Protein AF-A0A2V5VG61-F1 (afdb_monomer_lite)

pLDDT: mean 91.91, std 9.23, range [50.75, 98.94]

Radius of gyration: 25.82 Å; chains: 1; bounding box: 52×71×79 Å

Structure (mmCIF, N/CA/C/O backbone):
data_AF-A0A2V5VG61-F1
#
_entry.id   AF-A0A2V5VG61-F1
#
loop_
_atom_site.group_PDB
_atom_site.id
_atom_site.type_symbol
_atom_site.label_atom_id
_atom_site.label_alt_id
_atom_site.label_comp_id
_atom_site.label_asym_id
_atom_site.label_entity_id
_atom_site.label_seq_id
_atom_site.pdbx_PDB_ins_code
_atom_site.Cartn_x
_atom_site.Cartn_y
_atom_site.Cartn_z
_atom_site.occupancy
_atom_site.B_iso_or_equiv
_atom_site.auth_seq_id
_atom_site.auth_comp_id
_atom_site.auth_asym_id
_atom_site.auth_atom_id
_atom_site.pdbx_PDB_model_num
ATOM 1 N N . VAL A 1 1 ? -20.445 -24.782 34.118 1.00 62.97 1 VAL A N 1
ATOM 2 C CA . VAL A 1 1 ? -19.917 -23.508 33.581 1.00 62.97 1 VAL A CA 1
ATOM 3 C C . VAL A 1 1 ? -21.087 -22.549 33.485 1.00 62.97 1 VAL A C 1
ATOM 5 O O . VAL A 1 1 ? -22.048 -22.887 32.808 1.00 62.97 1 VAL A O 1
ATOM 8 N N . THR A 1 2 ? -21.061 -21.434 34.213 1.00 70.25 2 THR A N 1
ATOM 9 C CA . THR A 1 2 ? -22.092 -20.391 34.103 1.00 70.25 2 THR A CA 1
ATOM 10 C C . THR A 1 2 ? -21.624 -19.386 33.063 1.00 70.25 2 THR A C 1
ATOM 12 O O . THR A 1 2 ? -20.609 -18.726 33.268 1.00 70.25 2 THR A O 1
ATOM 15 N N . THR A 1 3 ? -22.328 -19.298 31.939 1.00 67.94 3 THR A N 1
ATOM 16 C CA . THR A 1 3 ? -22.033 -18.316 30.890 1.00 67.94 3 THR A CA 1
ATOM 17 C C . THR A 1 3 ? -22.820 -17.044 31.170 1.00 67.94 3 THR A C 1
ATOM 19 O O . THR A 1 3 ? -24.038 -17.095 31.321 1.00 67.94 3 THR A O 1
ATOM 22 N N . ILE A 1 4 ? -22.129 -15.906 31.241 1.00 69.12 4 ILE A N 1
ATOM 23 C CA . ILE A 1 4 ? -22.744 -14.587 31.411 1.00 69.12 4 ILE A CA 1
ATOM 24 C C . ILE A 1 4 ? -22.600 -13.840 30.087 1.00 69.12 4 ILE A C 1
ATOM 26 O O . ILE A 1 4 ? -21.485 -13.590 29.635 1.00 69.12 4 ILE A O 1
ATOM 30 N N . SER A 1 5 ? -23.725 -13.499 29.463 1.00 71.50 5 SER A N 1
ATOM 31 C CA . SER A 1 5 ? -23.782 -12.673 28.256 1.00 71.50 5 SER A CA 1
ATOM 32 C C . SER A 1 5 ? -24.344 -11.299 28.604 1.00 71.50 5 SER A C 1
ATOM 34 O O . SER A 1 5 ? -25.449 -11.209 29.136 1.00 71.50 5 SER A O 1
ATOM 36 N N . ALA A 1 6 ? -23.607 -10.239 28.282 1.00 75.19 6 ALA A N 1
ATOM 37 C CA . ALA A 1 6 ? -24.058 -8.862 28.438 1.00 75.19 6 ALA A CA 1
ATOM 38 C C . ALA A 1 6 ? -23.907 -8.117 27.110 1.00 75.19 6 ALA A C 1
ATOM 40 O O . ALA A 1 6 ? -22.851 -8.170 26.478 1.00 75.19 6 ALA A O 1
ATOM 41 N N . THR A 1 7 ? -24.959 -7.417 26.692 1.00 74.00 7 THR A N 1
ATOM 42 C CA . THR A 1 7 ? -24.894 -6.485 25.564 1.00 74.00 7 THR A CA 1
ATOM 43 C C . THR A 1 7 ? -24.414 -5.131 26.089 1.00 74.00 7 THR A C 1
ATOM 45 O O . THR A 1 7 ? -24.957 -4.660 27.092 1.00 74.00 7 THR A O 1
ATOM 48 N N . PRO A 1 8 ? -23.410 -4.492 25.463 1.00 72.94 8 PRO A N 1
ATOM 49 C CA . PRO A 1 8 ? -22.989 -3.152 25.854 1.00 72.94 8 PRO A CA 1
ATOM 50 C C . PRO A 1 8 ? -24.171 -2.164 25.833 1.00 72.94 8 PRO A C 1
ATOM 52 O O . PRO A 1 8 ? -25.027 -2.272 24.954 1.00 72.94 8 PRO A O 1
ATOM 55 N N . PRO A 1 9 ? -24.214 -1.173 26.744 1.00 74.88 9 PRO A N 1
ATOM 56 C CA . PRO A 1 9 ? -25.306 -0.193 26.821 1.00 74.88 9 PRO A CA 1
ATOM 57 C C . PRO A 1 9 ? -25.381 0.749 25.605 1.00 74.88 9 PRO A C 1
ATOM 59 O O . PRO A 1 9 ? -26.330 1.518 25.472 1.00 74.88 9 PRO A O 1
ATOM 62 N N . GLY A 1 10 ? -24.394 0.692 24.711 1.00 78.06 10 GLY A N 1
ATOM 63 C CA . GLY A 1 10 ? -24.347 1.415 23.449 1.00 78.06 10 GLY A CA 1
ATOM 64 C C . GLY A 1 10 ? -23.075 1.077 22.676 1.00 78.06 10 GLY A C 1
ATOM 65 O O . GLY A 1 10 ? -22.243 0.289 23.133 1.00 78.06 10 GLY A O 1
ATOM 66 N N . VAL A 1 11 ? -22.913 1.693 21.504 1.00 74.56 11 VAL A N 1
ATOM 67 C CA . VAL A 1 11 ? -21.643 1.641 20.770 1.00 74.56 11 VAL A CA 1
ATOM 68 C C . VAL A 1 11 ? -20.600 2.399 21.584 1.00 74.56 11 VAL A C 1
ATOM 70 O O . VAL A 1 11 ? -20.760 3.587 21.859 1.00 74.56 11 VAL A O 1
ATOM 73 N N . LEU A 1 12 ? -19.544 1.702 21.987 1.00 79.94 12 LEU A N 1
ATOM 74 C CA . LEU A 1 12 ? -18.432 2.321 22.693 1.00 79.94 12 LEU A CA 1
ATOM 75 C C . LEU A 1 12 ? -17.578 3.115 21.687 1.00 79.94 12 LEU A C 1
ATOM 77 O O . LEU A 1 12 ? -17.330 2.604 20.592 1.00 79.94 12 LEU A O 1
ATOM 81 N N . PRO A 1 13 ? -17.122 4.339 22.016 1.00 72.69 13 PRO A N 1
ATOM 82 C CA . PRO A 1 13 ? -16.289 5.122 21.108 1.00 72.69 13 PRO A CA 1
ATOM 83 C C . PRO A 1 13 ? -15.010 4.370 20.730 1.00 72.69 13 PRO A C 1
ATOM 85 O O . PRO A 1 13 ? -14.390 3.732 21.583 1.00 72.69 13 PRO A O 1
ATOM 88 N N . PHE A 1 14 ? -14.583 4.467 19.473 1.00 73.56 14 PHE A N 1
ATOM 89 C CA . PHE A 1 14 ? -13.309 3.889 19.046 1.00 73.56 14 PHE A CA 1
ATOM 90 C C . PHE A 1 14 ? -12.145 4.457 19.861 1.00 73.56 14 PHE A C 1
ATOM 92 O O . PHE A 1 14 ? -12.160 5.623 20.253 1.00 73.56 14 PHE A O 1
ATOM 99 N N . LEU A 1 15 ? -11.155 3.608 20.133 1.00 71.81 15 LEU A N 1
ATOM 100 C CA . LEU A 1 15 ? -9.974 3.899 20.949 1.00 71.81 15 LEU A CA 1
ATOM 101 C C . LEU A 1 15 ? -10.278 4.258 22.414 1.00 71.81 15 LEU A C 1
ATOM 103 O O . LEU A 1 15 ? -9.369 4.622 23.158 1.00 71.81 15 LEU A O 1
ATOM 107 N N . SER A 1 16 ? -11.530 4.118 22.869 1.00 78.56 16 SER A N 1
ATOM 108 C CA . SER A 1 16 ? -11.860 4.305 24.282 1.00 78.56 16 SER A CA 1
ATOM 109 C C . SER A 1 16 ? -11.369 3.125 25.121 1.00 78.56 16 SER A C 1
ATOM 111 O O . SER A 1 16 ? -11.580 1.960 24.772 1.00 78.56 16 SER A O 1
ATOM 113 N N . SER A 1 17 ? -10.731 3.435 26.249 1.00 87.81 17 SER A N 1
ATOM 114 C CA . SER A 1 17 ? -10.391 2.459 27.285 1.00 87.81 17 SER A CA 1
ATOM 115 C C . SER A 1 17 ? -11.577 2.275 28.221 1.00 87.81 17 SER A C 1
ATOM 117 O O . SER A 1 17 ? -12.096 3.238 28.783 1.00 87.81 17 SER A O 1
ATOM 119 N N . ASN A 1 18 ? -11.997 1.030 28.392 1.00 85.56 18 ASN A N 1
ATOM 120 C CA . ASN A 1 18 ? -13.168 0.653 29.164 1.00 85.56 18 ASN A CA 1
ATOM 121 C C . ASN A 1 18 ? -12.775 -0.382 30.213 1.00 85.56 18 ASN A C 1
ATOM 123 O O . ASN A 1 18 ? -11.946 -1.255 29.960 1.00 85.56 18 ASN A O 1
ATOM 127 N N . ASN A 1 19 ? -13.404 -0.299 31.382 1.00 89.56 19 ASN A N 1
ATOM 128 C CA . ASN A 1 19 ? -13.246 -1.272 32.454 1.00 89.56 19 ASN A CA 1
ATOM 129 C C . ASN A 1 19 ? -14.539 -2.063 32.599 1.00 89.56 19 ASN A C 1
ATOM 131 O O . ASN A 1 19 ? -15.618 -1.482 32.703 1.00 89.56 19 ASN A O 1
ATOM 135 N N . VAL A 1 20 ? -14.425 -3.384 32.654 1.00 86.88 20 VAL A N 1
ATOM 136 C CA . VAL A 1 20 ? -15.524 -4.265 33.032 1.00 86.88 20 VAL A CA 1
ATOM 137 C C . VAL A 1 20 ? -15.306 -4.711 34.463 1.00 86.88 20 VAL A C 1
ATOM 139 O O . VAL A 1 20 ? -14.217 -5.145 34.833 1.00 86.88 20 VAL A O 1
ATOM 142 N N . THR A 1 21 ? -16.358 -4.605 35.268 1.00 88.19 21 THR A N 1
ATOM 143 C CA . THR A 1 21 ? -16.420 -5.203 36.600 1.00 88.19 21 THR A CA 1
ATOM 144 C C . THR A 1 21 ? -17.572 -6.193 36.612 1.00 88.19 21 THR A C 1
ATOM 146 O O . THR A 1 21 ? -18.721 -5.816 36.396 1.00 88.19 21 THR A O 1
ATOM 149 N N . LEU A 1 22 ? -17.259 -7.457 36.863 1.00 87.75 22 LEU A N 1
ATOM 150 C CA . LEU A 1 22 ? -18.230 -8.520 37.052 1.00 87.75 22 LEU A CA 1
ATOM 151 C C . LEU A 1 22 ? -18.265 -8.885 38.536 1.00 87.75 22 LEU A C 1
ATOM 153 O O . LEU A 1 22 ? -17.281 -9.400 39.062 1.00 87.75 22 LEU A O 1
ATOM 157 N N . VAL A 1 23 ? -19.396 -8.633 39.193 1.00 88.56 23 VAL A N 1
ATOM 158 C CA . VAL A 1 23 ? -19.630 -8.992 40.598 1.00 88.56 23 VAL A CA 1
ATOM 159 C C . VAL A 1 23 ? -20.619 -10.149 40.649 1.00 88.56 23 VAL A C 1
ATOM 161 O O . VAL A 1 23 ? -21.682 -10.078 40.036 1.00 88.56 23 VAL A O 1
ATOM 164 N N . PHE A 1 24 ? -20.283 -11.209 41.376 1.00 87.50 24 PHE A N 1
ATOM 165 C CA . PHE A 1 24 ? -21.182 -12.328 41.645 1.00 87.50 24 PHE A CA 1
ATOM 166 C C . PHE A 1 24 ? -21.154 -12.666 43.132 1.00 87.50 24 PHE A C 1
ATOM 168 O O . PHE A 1 24 ? -20.087 -12.714 43.742 1.00 87.50 24 PHE A O 1
ATOM 175 N N . SER A 1 25 ? -22.327 -12.891 43.715 1.00 89.25 25 SER A N 1
ATOM 176 C CA . SER A 1 25 ? -22.490 -13.266 45.117 1.00 89.25 25 SER A CA 1
ATOM 177 C C . SER A 1 25 ? -23.312 -14.544 45.248 1.00 89.25 25 SER A C 1
ATOM 179 O O . SER A 1 25 ? -24.166 -14.815 44.400 1.00 89.25 25 SER A O 1
ATOM 181 N N . ASP A 1 26 ? -23.077 -15.320 46.303 1.00 88.31 26 ASP A N 1
ATOM 182 C CA . ASP A 1 26 ? -23.997 -16.393 46.688 1.00 88.31 26 ASP A CA 1
ATOM 183 C C . ASP A 1 26 ? -25.203 -15.856 47.489 1.00 88.31 26 ASP A C 1
ATOM 185 O O . ASP A 1 26 ? -25.355 -14.650 47.696 1.00 88.31 26 ASP A O 1
ATOM 189 N N . ASN A 1 27 ? -26.106 -16.756 47.880 1.00 90.88 27 ASN A N 1
ATOM 190 C CA . ASN A 1 27 ? -27.295 -16.463 48.684 1.00 90.88 27 ASN A CA 1
ATOM 191 C C . ASN A 1 27 ? -27.117 -16.825 50.174 1.00 90.88 27 ASN A C 1
ATOM 193 O O . ASN A 1 27 ? -28.113 -16.992 50.879 1.00 90.88 27 ASN A O 1
ATOM 197 N N . GLY A 1 28 ? -25.875 -17.002 50.641 1.00 88.69 28 GLY A N 1
ATOM 198 C CA . GLY A 1 28 ? -25.573 -17.350 52.028 1.00 88.69 28 GLY A CA 1
ATOM 199 C C . GLY A 1 28 ? -25.725 -16.173 52.996 1.00 88.69 28 GLY A C 1
ATOM 200 O O . GLY A 1 28 ? -25.853 -15.018 52.590 1.00 88.69 28 GLY A O 1
ATOM 201 N N . THR A 1 29 ? -25.660 -16.464 54.300 1.00 90.12 29 THR A N 1
ATOM 202 C CA . THR A 1 29 ? -25.638 -15.444 55.362 1.00 90.12 29 THR A CA 1
ATOM 203 C C . THR A 1 29 ? -24.426 -15.679 56.271 1.00 90.12 29 THR A C 1
ATOM 205 O O . THR A 1 29 ? -24.467 -16.597 57.093 1.00 90.12 29 THR A O 1
ATOM 208 N N . PRO A 1 30 ? -23.352 -14.873 56.159 1.00 86.44 30 PRO A N 1
ATOM 209 C CA . PRO A 1 30 ? -23.176 -13.755 55.226 1.00 86.44 30 PRO A CA 1
ATOM 210 C C . PRO A 1 30 ? -22.898 -14.221 53.786 1.00 86.44 30 PRO A C 1
ATOM 212 O O . PRO A 1 30 ? -22.293 -15.271 53.582 1.00 86.44 30 PRO A O 1
ATOM 215 N N . ALA A 1 31 ? -23.313 -13.424 52.797 1.00 89.19 31 ALA A N 1
ATOM 216 C CA . ALA A 1 31 ? -23.100 -13.743 51.388 1.00 89.19 31 ALA A CA 1
ATOM 217 C C . ALA A 1 31 ? -21.617 -13.628 51.008 1.00 89.19 31 ALA A C 1
ATOM 219 O O . ALA A 1 31 ? -20.953 -12.639 51.338 1.00 89.19 31 ALA A O 1
ATOM 220 N N . LEU A 1 32 ? -21.099 -14.601 50.262 1.00 89.88 32 LEU A N 1
ATOM 221 C CA . LEU A 1 32 ? -19.763 -14.529 49.676 1.00 89.88 32 LEU A CA 1
ATOM 222 C C . LEU A 1 32 ? -19.840 -13.815 48.331 1.00 89.88 32 LEU A C 1
ATOM 224 O O . LEU A 1 32 ? -20.517 -14.275 47.417 1.00 89.88 32 LEU A O 1
ATOM 228 N N . THR A 1 33 ? -19.111 -12.708 48.198 1.00 89.81 33 THR A N 1
ATOM 229 C CA . THR A 1 33 ? -19.024 -11.924 46.957 1.00 89.81 33 THR A CA 1
ATOM 230 C C . THR A 1 33 ? -17.658 -12.101 46.311 1.00 89.81 33 THR A C 1
ATOM 232 O O . THR A 1 33 ? -16.629 -12.096 46.988 1.00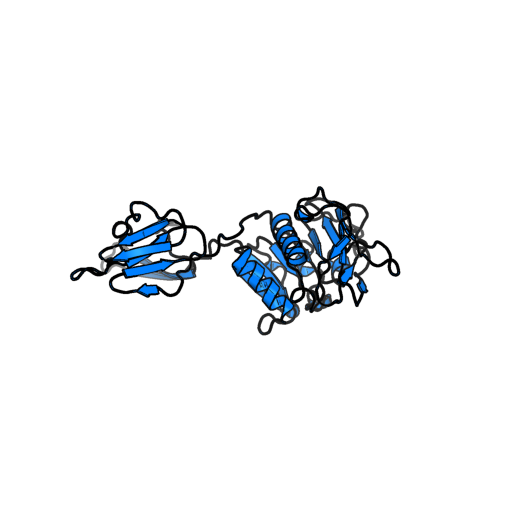 89.81 33 THR A O 1
ATOM 235 N N . ARG A 1 34 ? -17.634 -12.225 44.986 1.00 88.19 34 ARG A N 1
ATOM 236 C CA . ARG A 1 34 ? -16.419 -12.208 44.178 1.00 88.19 34 ARG A CA 1
ATOM 237 C C . ARG A 1 34 ? -16.538 -11.195 43.055 1.00 88.19 34 ARG A C 1
ATOM 239 O O . ARG A 1 34 ? -17.594 -11.036 42.448 1.00 88.19 34 ARG A O 1
ATOM 246 N N . THR A 1 35 ? -15.414 -10.552 42.775 1.00 91.38 35 THR A N 1
ATOM 247 C CA . THR A 1 35 ? -15.297 -9.499 41.774 1.00 91.38 35 THR A CA 1
ATOM 248 C C . THR A 1 35 ? -14.192 -9.868 40.798 1.00 91.38 35 THR A C 1
ATOM 250 O O . THR A 1 35 ? -13.062 -10.109 41.213 1.00 91.38 35 THR A O 1
ATOM 253 N N . ASN A 1 36 ? -14.514 -9.888 39.508 1.00 88.12 36 ASN A N 1
ATOM 254 C CA . ASN A 1 36 ? -13.542 -9.958 38.423 1.00 88.12 36 ASN A CA 1
ATOM 255 C C . ASN A 1 36 ? -13.506 -8.614 37.704 1.00 88.12 36 ASN A C 1
ATOM 257 O O . ASN A 1 36 ? -14.555 -8.054 37.386 1.00 88.12 36 ASN A O 1
ATOM 261 N N . GLN A 1 37 ? -12.305 -8.116 37.428 1.00 91.62 37 GLN A N 1
ATOM 262 C CA . GLN A 1 37 ? -12.105 -6.873 36.692 1.00 91.62 37 GLN A CA 1
ATOM 263 C C . GLN A 1 37 ? -11.142 -7.085 35.538 1.00 91.62 37 GLN A C 1
ATOM 265 O O . GLN A 1 37 ? -10.134 -7.775 35.681 1.00 91.62 37 GLN A O 1
ATOM 270 N N . TRP A 1 38 ? -11.459 -6.481 34.400 1.00 91.38 38 TRP A N 1
ATOM 271 C CA . TRP A 1 38 ? -10.550 -6.401 33.265 1.00 91.38 38 TRP A CA 1
ATOM 272 C C . TRP A 1 38 ? -10.784 -5.113 32.488 1.00 91.38 38 TRP A C 1
ATOM 274 O O . TRP A 1 38 ? -11.862 -4.517 32.547 1.00 91.38 38 TRP A O 1
ATOM 284 N N . SER A 1 39 ? -9.769 -4.702 31.741 1.00 89.88 39 SER A N 1
ATOM 285 C CA . SER A 1 39 ? -9.827 -3.536 30.866 1.00 89.88 39 SER A CA 1
ATOM 286 C C . SER A 1 39 ? -9.756 -3.978 29.412 1.00 89.88 39 SER A C 1
ATOM 288 O O . SER A 1 39 ? -9.148 -5.000 29.091 1.00 89.88 39 SER A O 1
ATOM 290 N N . PHE A 1 40 ? -10.366 -3.205 28.524 1.00 86.12 40 PHE A N 1
ATOM 291 C CA . PHE A 1 40 ? -10.219 -3.372 27.084 1.00 86.12 40 PHE A CA 1
ATOM 292 C C . PHE A 1 40 ? -10.259 -2.014 26.391 1.00 86.12 40 PHE A C 1
ATOM 294 O O . PHE A 1 40 ? -10.843 -1.057 26.901 1.00 86.12 40 PHE A O 1
ATOM 301 N N . THR A 1 41 ? -9.665 -1.946 25.206 1.00 82.06 41 THR A N 1
ATOM 302 C CA . THR A 1 41 ? -9.753 -0.777 24.333 1.00 82.06 41 THR A CA 1
ATOM 303 C C . THR A 1 41 ? -10.590 -1.141 23.121 1.00 82.06 41 THR A C 1
ATOM 305 O O . THR A 1 41 ? -10.426 -2.218 22.546 1.00 82.06 41 THR A O 1
ATOM 308 N N . VAL A 1 42 ? -11.509 -0.260 22.739 1.00 79.75 42 VAL A N 1
ATOM 309 C CA . VAL A 1 42 ? -12.272 -0.432 21.501 1.00 79.75 42 VAL A CA 1
ATOM 310 C C . VAL A 1 42 ? -11.320 -0.212 20.328 1.00 79.75 42 VAL A C 1
ATOM 312 O O . VAL A 1 42 ? -10.717 0.853 20.223 1.00 79.75 42 VAL A O 1
ATOM 315 N N . GLU A 1 43 ? -11.161 -1.201 19.451 1.00 76.25 43 GLU A N 1
ATOM 316 C CA . GLU A 1 43 ? -10.332 -1.033 18.250 1.00 76.25 43 GLU A CA 1
ATOM 317 C C . GLU A 1 43 ? -10.916 0.036 17.320 1.00 76.25 43 GLU A C 1
ATOM 319 O O . GLU A 1 43 ? -12.122 0.257 17.324 1.00 76.25 43 GLU A O 1
ATOM 324 N N . SER A 1 44 ? -10.084 0.681 16.501 1.00 76.44 44 SER A N 1
ATOM 325 C CA . SER A 1 44 ? -10.583 1.524 15.411 1.00 76.44 44 SER A CA 1
ATOM 326 C C . SER A 1 44 ? -11.509 0.736 14.477 1.00 76.44 44 SER A C 1
ATOM 328 O O . SER A 1 44 ? -11.315 -0.461 14.261 1.00 76.44 44 SER A O 1
ATOM 330 N N . SER A 1 45 ? -12.485 1.417 13.873 1.00 79.12 45 SER A N 1
ATOM 331 C CA . SER A 1 45 ? -13.229 0.863 12.730 1.00 79.12 45 SER A CA 1
ATOM 332 C C . SER A 1 45 ? -12.441 0.906 11.428 1.00 79.12 45 SER A C 1
ATOM 334 O O . SER A 1 45 ? -12.867 0.293 10.448 1.00 79.12 45 SER A O 1
ATOM 336 N N . LEU A 1 46 ? -11.323 1.636 11.392 1.00 84.06 46 LEU A N 1
ATOM 337 C CA . LEU A 1 46 ? -10.515 1.736 10.190 1.00 84.06 46 LEU A CA 1
ATOM 338 C C . LEU A 1 46 ? -9.831 0.394 9.894 1.00 84.06 46 LEU A C 1
ATOM 340 O O . LEU A 1 46 ? -9.346 -0.276 10.812 1.00 84.06 46 LEU A O 1
ATOM 344 N N . PRO A 1 47 ? -9.749 -0.003 8.614 1.00 91.00 47 PRO A N 1
ATOM 345 C CA . PRO A 1 47 ? -8.909 -1.121 8.219 1.00 91.00 47 PRO A CA 1
ATOM 346 C C . PRO A 1 47 ? -7.453 -0.842 8.610 1.00 91.00 47 PRO A C 1
ATOM 348 O O . PRO A 1 47 ? -6.961 0.277 8.469 1.00 91.00 47 PRO A O 1
ATOM 351 N N . LYS A 1 48 ? -6.754 -1.868 9.100 1.00 94.00 48 LYS A N 1
ATOM 352 C CA . LYS A 1 48 ? -5.373 -1.735 9.577 1.00 94.00 48 LYS A CA 1
ATOM 353 C C . LYS A 1 48 ? -4.372 -2.101 8.486 1.00 94.00 48 LYS A C 1
ATOM 355 O O . LYS A 1 48 ? -4.490 -3.173 7.890 1.00 94.00 48 LYS A O 1
ATOM 360 N N . VAL A 1 49 ? -3.360 -1.265 8.281 1.00 97.94 49 VAL A N 1
ATOM 361 C CA . VAL A 1 49 ? -2.176 -1.571 7.460 1.00 97.94 49 VAL A CA 1
ATOM 362 C C . VAL A 1 49 ? -1.020 -1.909 8.387 1.00 97.94 49 VAL A C 1
ATOM 364 O O . VAL A 1 49 ? -0.751 -1.162 9.326 1.00 97.94 49 VAL A O 1
ATOM 367 N N . LEU A 1 50 ? -0.322 -3.013 8.129 1.00 98.75 50 LEU A N 1
ATOM 368 C CA . LEU A 1 50 ? 1.019 -3.212 8.674 1.00 98.75 50 LEU A CA 1
ATOM 369 C C . LEU A 1 50 ? 2.009 -2.487 7.765 1.00 98.75 50 LEU A C 1
ATOM 371 O O . LEU A 1 50 ? 2.083 -2.806 6.583 1.00 98.75 50 LEU A O 1
ATOM 375 N N . PHE A 1 51 ? 2.745 -1.523 8.305 1.00 98.81 51 PHE A N 1
ATOM 376 C CA . PHE A 1 51 ? 3.776 -0.790 7.575 1.00 98.81 51 PHE A CA 1
ATOM 377 C C . PHE A 1 51 ? 5.148 -1.184 8.115 1.00 98.81 51 PHE A C 1
ATOM 379 O O . PHE A 1 51 ? 5.480 -0.866 9.257 1.00 98.81 51 PHE A O 1
ATOM 386 N N . VAL A 1 52 ? 5.927 -1.912 7.320 1.00 98.75 52 VAL A N 1
ATOM 387 C CA . VAL A 1 52 ? 7.255 -2.395 7.714 1.00 98.75 52 VAL A CA 1
ATOM 388 C C . VAL A 1 52 ? 8.306 -1.446 7.149 1.00 98.75 52 VAL A C 1
ATOM 390 O O . VAL A 1 52 ? 8.352 -1.227 5.941 1.00 98.75 52 VAL A O 1
ATOM 393 N N . ALA A 1 53 ? 9.129 -0.881 8.028 1.00 98.38 53 ALA A N 1
ATOM 394 C CA . ALA A 1 53 ? 10.201 0.060 7.696 1.00 98.38 53 ALA A CA 1
ATOM 395 C C . ALA A 1 53 ? 11.453 -0.255 8.526 1.00 98.38 53 ALA A C 1
ATOM 397 O O . ALA A 1 53 ? 11.364 -1.007 9.496 1.00 98.38 53 ALA A O 1
ATOM 398 N N . ALA A 1 54 ? 12.609 0.334 8.211 1.00 97.69 54 ALA A N 1
ATOM 399 C CA . ALA A 1 54 ? 13.818 0.138 9.028 1.00 97.69 54 ALA A CA 1
ATOM 400 C C . ALA A 1 54 ? 13.604 0.534 10.500 1.00 97.69 54 ALA A C 1
ATOM 402 O O . ALA A 1 54 ? 13.924 -0.216 11.420 1.00 97.69 54 ALA A O 1
ATOM 403 N N . ASN A 1 55 ? 13.046 1.725 10.739 1.00 95.69 55 ASN A N 1
ATOM 404 C CA . ASN A 1 55 ? 12.844 2.247 12.088 1.00 95.69 55 ASN A CA 1
ATOM 405 C C . ASN A 1 55 ? 11.514 3.014 12.204 1.00 95.69 55 ASN A C 1
ATOM 407 O O . ASN A 1 55 ? 11.437 4.168 11.785 1.00 95.69 55 ASN A O 1
ATOM 411 N N . PRO A 1 56 ? 10.477 2.439 12.837 1.00 92.06 56 PRO A N 1
ATOM 412 C CA . PRO A 1 56 ? 9.157 3.059 12.922 1.00 92.06 56 PRO A CA 1
ATOM 413 C C . PRO A 1 56 ? 9.122 4.271 13.863 1.00 92.06 56 PRO A C 1
ATOM 415 O O . PRO A 1 56 ? 8.168 5.043 13.815 1.00 92.06 56 PRO A O 1
ATOM 418 N N . ALA A 1 57 ? 10.136 4.454 14.719 1.00 92.06 57 ALA A N 1
ATOM 419 C CA . ALA A 1 57 ? 10.237 5.615 15.600 1.00 92.06 57 ALA A CA 1
ATOM 420 C C . ALA A 1 57 ? 10.778 6.858 14.875 1.00 92.06 57 ALA A C 1
ATOM 422 O O . ALA A 1 57 ? 10.511 7.980 15.303 1.00 92.06 57 ALA A O 1
ATOM 423 N N . VAL A 1 58 ? 11.540 6.667 13.792 1.00 93.31 58 VAL A N 1
ATOM 424 C CA . VAL A 1 58 ? 12.158 7.742 13.004 1.00 93.31 58 VAL A CA 1
ATOM 425 C C . VAL A 1 58 ? 12.085 7.366 11.525 1.00 93.31 58 VAL A C 1
ATOM 427 O O . VAL A 1 58 ? 13.062 6.917 10.930 1.00 93.31 58 VAL A O 1
ATOM 430 N N . LEU A 1 59 ? 10.896 7.522 10.943 1.00 95.06 59 LEU A N 1
ATOM 431 C CA . LEU A 1 59 ? 10.683 7.293 9.515 1.00 95.06 59 LEU A CA 1
ATOM 432 C C . LEU A 1 59 ? 11.434 8.342 8.687 1.00 95.06 59 LEU A C 1
ATOM 434 O O . LEU A 1 59 ? 11.456 9.524 9.046 1.00 95.06 59 LEU A O 1
ATOM 438 N N . ASN A 1 60 ? 12.011 7.925 7.558 1.00 96.12 60 ASN A N 1
ATOM 439 C CA . ASN A 1 60 ? 12.534 8.877 6.583 1.00 96.12 60 ASN A CA 1
ATOM 440 C C . ASN A 1 60 ? 11.369 9.664 5.925 1.00 96.12 60 ASN A C 1
ATOM 442 O O . ASN A 1 60 ? 10.198 9.309 6.108 1.00 96.12 60 ASN A O 1
ATOM 446 N N . PRO A 1 61 ? 11.644 10.737 5.160 1.00 97.06 61 PRO A N 1
ATOM 447 C CA . PRO A 1 61 ? 10.587 11.559 4.568 1.00 97.06 61 PRO A CA 1
ATOM 448 C C . PRO A 1 61 ? 9.598 10.780 3.688 1.00 97.06 61 PRO A C 1
ATOM 450 O O . PRO A 1 61 ? 8.403 11.069 3.717 1.00 97.06 61 PRO A O 1
ATOM 453 N N . SER A 1 62 ? 10.074 9.784 2.939 1.00 97.88 62 SER A N 1
ATOM 454 C CA . SER A 1 62 ? 9.239 8.964 2.055 1.00 97.88 62 SER A CA 1
ATOM 455 C C . SER A 1 62 ? 8.325 8.016 2.817 1.00 97.88 62 SER A C 1
ATOM 457 O O . SER A 1 62 ? 7.127 7.988 2.546 1.00 97.88 62 SER A O 1
ATOM 459 N N . ASP A 1 63 ? 8.844 7.308 3.816 1.00 98.62 63 ASP A N 1
ATOM 460 C CA . ASP A 1 63 ? 8.050 6.440 4.681 1.00 98.62 63 ASP A CA 1
ATOM 461 C C . ASP A 1 63 ? 7.023 7.242 5.481 1.00 98.62 63 ASP A C 1
ATOM 463 O O . ASP A 1 63 ? 5.859 6.849 5.583 1.00 98.62 63 ASP A O 1
ATOM 467 N N . ALA A 1 64 ? 7.427 8.400 6.013 1.00 97.44 64 ALA A N 1
ATOM 468 C CA . ALA A 1 64 ? 6.530 9.303 6.721 1.00 97.44 64 ALA A CA 1
ATOM 469 C C . ALA A 1 64 ? 5.404 9.804 5.803 1.00 97.44 64 ALA A C 1
ATOM 471 O O . ALA A 1 64 ? 4.242 9.820 6.212 1.00 97.44 64 ALA A O 1
ATOM 472 N N . ALA A 1 65 ? 5.721 10.166 4.556 1.00 97.31 65 ALA A N 1
ATOM 473 C CA . ALA A 1 65 ? 4.740 10.604 3.568 1.00 97.31 65 ALA A CA 1
ATOM 474 C C . ALA A 1 65 ? 3.805 9.464 3.122 1.00 97.31 65 ALA A C 1
ATOM 476 O O . ALA A 1 65 ? 2.595 9.679 3.018 1.00 97.31 65 ALA A O 1
ATOM 477 N N . ALA A 1 66 ? 4.325 8.250 2.923 1.00 98.44 66 ALA A N 1
ATOM 478 C CA . ALA A 1 66 ? 3.528 7.076 2.574 1.00 98.44 66 ALA A CA 1
ATOM 479 C C . ALA A 1 66 ? 2.569 6.694 3.703 1.00 98.44 66 ALA A C 1
ATOM 481 O O . ALA A 1 66 ? 1.367 6.542 3.472 1.00 98.44 66 ALA A O 1
ATOM 482 N N . LYS A 1 67 ? 3.073 6.634 4.942 1.00 97.31 67 LYS A N 1
ATOM 483 C CA . LYS A 1 67 ? 2.255 6.442 6.143 1.00 97.31 67 LYS A CA 1
ATOM 484 C C . LYS A 1 67 ? 1.172 7.516 6.252 1.00 97.31 67 LYS A C 1
ATOM 486 O O . LYS A 1 67 ? -0.001 7.180 6.395 1.00 97.31 67 LYS A O 1
ATOM 491 N N . ALA A 1 68 ? 1.536 8.792 6.122 1.00 93.19 68 ALA A N 1
ATOM 492 C CA . ALA A 1 68 ? 0.577 9.889 6.198 1.00 93.19 68 ALA A CA 1
ATOM 493 C C . ALA A 1 68 ? -0.502 9.786 5.110 1.00 93.19 68 ALA A C 1
ATOM 495 O O . ALA A 1 68 ? -1.667 10.075 5.379 1.00 93.19 68 ALA A O 1
ATOM 496 N N . ARG A 1 69 ? -0.156 9.346 3.895 1.00 95.25 69 ARG A N 1
ATOM 497 C CA . ARG A 1 69 ? -1.125 9.153 2.809 1.00 95.25 69 ARG A CA 1
ATOM 498 C C . ARG A 1 69 ? -2.083 7.994 3.088 1.00 95.25 69 ARG A C 1
ATOM 500 O O . ARG A 1 69 ? -3.290 8.155 2.909 1.00 95.25 69 ARG A O 1
ATOM 507 N N . LEU A 1 70 ? -1.567 6.868 3.585 1.00 96.12 70 LEU A N 1
ATOM 508 C CA . LEU A 1 70 ? -2.380 5.732 4.031 1.00 96.12 70 LEU A CA 1
ATOM 509 C C . LEU A 1 70 ? -3.402 6.156 5.098 1.00 96.12 70 LEU A C 1
ATOM 511 O O . LEU A 1 70 ? -4.568 5.782 5.008 1.00 96.12 70 LEU A O 1
ATOM 515 N N . GLU A 1 71 ? -2.988 6.983 6.060 1.00 90.81 71 GLU A N 1
ATOM 516 C CA . GLU A 1 71 ? -3.849 7.454 7.151 1.00 90.81 71 GLU A CA 1
ATOM 517 C C . GLU A 1 71 ? -4.848 8.527 6.697 1.00 90.81 71 GLU A C 1
ATOM 519 O O . GLU A 1 71 ? -6.052 8.403 6.918 1.00 90.81 71 GLU A O 1
ATOM 524 N N . SER A 1 72 ? -4.364 9.588 6.052 1.00 84.00 72 SER A N 1
ATOM 525 C CA . SER A 1 72 ? -5.153 10.805 5.813 1.00 84.00 72 SER A CA 1
ATOM 526 C C . SER A 1 72 ? -5.947 10.814 4.507 1.00 84.00 72 SER A C 1
ATOM 528 O O . SER A 1 72 ? -6.929 11.548 4.412 1.00 84.00 72 SER A O 1
ATOM 530 N N . VAL A 1 73 ? -5.543 10.019 3.509 1.00 86.75 73 VAL A N 1
ATOM 531 C CA . VAL A 1 73 ? -6.179 9.981 2.177 1.00 86.75 73 VAL A CA 1
ATOM 532 C C . VAL A 1 73 ? -6.907 8.659 1.947 1.00 86.75 73 VAL A C 1
ATOM 534 O O . VAL A 1 73 ? -8.011 8.635 1.401 1.00 86.75 73 VAL A O 1
ATOM 537 N N . LEU A 1 74 ? -6.306 7.554 2.391 1.00 90.44 74 LEU A N 1
ATOM 538 C CA . LEU A 1 74 ? -6.806 6.202 2.133 1.00 90.44 74 LEU A CA 1
ATOM 539 C C . LEU A 1 74 ? -7.521 5.572 3.339 1.00 90.44 74 LEU A C 1
ATOM 541 O O . LEU A 1 74 ? -8.099 4.497 3.213 1.00 90.44 74 LEU A O 1
ATOM 545 N N . GLY A 1 75 ? -7.538 6.247 4.492 1.00 86.94 75 GLY A N 1
ATOM 546 C CA . GLY A 1 75 ? -8.405 5.879 5.610 1.00 86.94 75 GLY A CA 1
ATOM 547 C C . GLY A 1 75 ? -7.996 4.619 6.356 1.00 86.94 75 GLY A C 1
ATOM 548 O O . GLY A 1 75 ? -8.861 3.914 6.875 1.00 86.94 75 GLY A O 1
ATOM 549 N N . PHE A 1 76 ? -6.703 4.317 6.400 1.00 91.00 76 PHE A N 1
ATOM 550 C CA . PHE A 1 76 ? -6.182 3.187 7.154 1.00 91.00 76 PHE A CA 1
ATOM 551 C C . PHE A 1 76 ? -5.676 3.618 8.531 1.00 91.00 76 PHE A C 1
ATOM 553 O O . PHE A 1 76 ? -5.109 4.693 8.700 1.00 91.00 76 PHE A O 1
ATOM 560 N N . GLU A 1 77 ? -5.814 2.740 9.519 1.00 91.00 77 GLU A N 1
ATOM 561 C CA . GLU A 1 77 ? -4.977 2.801 10.718 1.00 91.00 77 GLU A CA 1
ATOM 562 C C . GLU A 1 77 ? -3.631 2.145 10.386 1.00 91.00 77 GLU A C 1
ATOM 564 O O . GLU A 1 77 ? -3.582 0.955 10.064 1.00 91.00 77 GLU A O 1
ATOM 569 N N . VAL A 1 78 ? -2.532 2.898 10.449 1.00 95.06 78 VAL A N 1
ATOM 570 C CA . VAL A 1 78 ? -1.202 2.353 10.156 1.00 95.06 78 VAL A CA 1
ATOM 571 C C . VAL A 1 78 ? -0.520 1.877 11.434 1.00 95.06 78 VAL A C 1
ATOM 573 O O . VAL A 1 78 ? -0.210 2.661 12.329 1.00 95.06 78 VAL A O 1
ATOM 576 N N . VAL A 1 79 ? -0.215 0.583 11.480 1.00 96.62 79 VAL A N 1
ATOM 577 C CA . VAL A 1 79 ? 0.619 -0.048 12.504 1.00 96.62 79 VAL A CA 1
ATOM 578 C C . VAL A 1 79 ? 2.031 -0.179 11.940 1.00 96.62 79 VAL A C 1
ATOM 580 O O . VAL A 1 79 ? 2.304 -1.087 11.156 1.00 96.62 79 VAL A O 1
ATOM 583 N N . ALA A 1 80 ? 2.915 0.752 12.302 1.00 97.38 80 ALA A N 1
ATOM 584 C CA . ALA A 1 80 ? 4.304 0.745 11.848 1.00 97.38 80 ALA A CA 1
ATOM 585 C C . ALA A 1 80 ? 5.181 -0.155 12.733 1.00 97.38 80 ALA A C 1
ATOM 587 O O . ALA A 1 80 ? 5.137 -0.049 13.960 1.00 97.38 80 ALA A O 1
ATOM 588 N N . VAL A 1 81 ? 5.995 -1.012 12.116 1.00 98.19 81 VAL A N 1
ATOM 589 C CA . VAL A 1 81 ? 6.904 -1.943 12.801 1.00 98.19 81 VAL A CA 1
ATOM 590 C C . VAL A 1 81 ? 8.282 -1.910 12.140 1.00 98.19 81 VAL A C 1
ATOM 592 O O . VAL A 1 81 ? 8.400 -1.764 10.926 1.00 98.19 81 VAL A O 1
ATOM 595 N N . GLY A 1 82 ? 9.327 -2.029 12.961 1.00 98.31 82 GLY A N 1
ATOM 596 C CA . GLY A 1 82 ? 10.710 -2.111 12.498 1.00 98.31 82 GLY A CA 1
ATOM 597 C C . GLY A 1 82 ? 11.016 -3.474 11.903 1.00 98.31 82 GLY A C 1
ATOM 598 O O . GLY A 1 82 ? 10.597 -4.486 12.460 1.00 98.31 82 GLY A O 1
ATOM 599 N N . ASP A 1 83 ? 11.773 -3.511 10.816 1.00 98.06 83 ASP A N 1
ATOM 600 C CA . ASP A 1 83 ? 12.156 -4.727 10.094 1.00 98.06 83 ASP A CA 1
ATOM 601 C C . ASP A 1 83 ? 12.639 -5.870 11.014 1.00 98.06 83 ASP A C 1
ATOM 603 O O . ASP A 1 83 ? 12.162 -7.004 10.925 1.00 98.06 83 ASP A O 1
ATOM 607 N N . THR A 1 84 ? 13.495 -5.551 11.981 1.00 97.81 84 THR A N 1
ATOM 608 C CA . THR A 1 84 ? 14.107 -6.470 12.941 1.00 97.81 84 THR A CA 1
ATOM 609 C C . THR A 1 84 ? 13.083 -6.961 13.961 1.00 97.81 84 THR A C 1
ATOM 611 O O . THR A 1 84 ? 13.073 -8.137 14.317 1.00 97.81 84 THR A O 1
ATOM 614 N N . ALA A 1 85 ? 12.194 -6.070 14.409 1.00 97.75 85 ALA A N 1
ATOM 615 C CA . ALA A 1 85 ? 11.147 -6.370 15.385 1.00 97.75 85 ALA A CA 1
ATOM 616 C C . ALA A 1 85 ? 9.929 -7.074 14.768 1.00 97.75 85 ALA A C 1
ATOM 618 O O . ALA A 1 85 ? 9.124 -7.650 15.497 1.00 97.75 85 ALA A O 1
ATOM 619 N N . SER A 1 86 ? 9.789 -7.014 13.443 1.00 98.25 86 SER A N 1
ATOM 620 C CA . SER A 1 86 ? 8.660 -7.591 12.726 1.00 98.25 86 SER A CA 1
ATOM 621 C C . SER A 1 86 ? 8.596 -9.109 12.869 1.00 98.25 86 SER A C 1
ATOM 623 O O . SER A 1 86 ? 9.618 -9.797 12.922 1.00 98.25 86 SER A O 1
ATOM 625 N N . GLN A 1 87 ? 7.384 -9.644 12.886 1.00 98.25 87 GLN A N 1
ATOM 626 C CA . GLN A 1 87 ? 7.103 -11.075 12.956 1.00 98.25 87 GLN A CA 1
ATOM 627 C C . GLN A 1 87 ? 5.853 -11.412 12.140 1.00 98.25 87 GLN A C 1
ATOM 629 O O . GLN A 1 87 ? 4.965 -10.583 11.955 1.00 98.25 87 GLN A O 1
ATOM 634 N N . THR A 1 88 ? 5.735 -12.664 11.694 1.00 98.44 88 THR A N 1
ATOM 635 C CA . THR A 1 88 ? 4.593 -13.149 10.895 1.00 98.44 88 THR A CA 1
ATOM 636 C C . THR A 1 88 ? 3.237 -12.839 11.540 1.00 98.44 88 THR A C 1
ATOM 638 O O . THR A 1 88 ? 2.274 -12.509 10.850 1.00 98.44 88 THR A O 1
ATOM 641 N N . SER A 1 89 ? 3.152 -12.899 12.873 1.00 97.56 89 SER A N 1
ATOM 642 C CA . SER A 1 89 ? 1.923 -12.632 13.628 1.00 97.56 89 SER A CA 1
ATOM 643 C C . SER A 1 89 ? 1.467 -11.167 13.577 1.00 97.56 89 SER A C 1
ATOM 645 O O . SER A 1 89 ? 0.294 -10.904 13.851 1.00 97.56 89 SER A O 1
ATOM 647 N N . ASP A 1 90 ? 2.315 -10.223 13.158 1.00 97.69 90 ASP A N 1
ATOM 648 C CA . ASP A 1 90 ? 1.929 -8.816 12.986 1.00 97.69 90 ASP A CA 1
ATOM 649 C C . ASP A 1 90 ? 0.907 -8.638 11.852 1.00 97.69 90 ASP A C 1
ATOM 651 O O . ASP A 1 90 ? 0.081 -7.717 11.889 1.00 97.69 90 ASP A O 1
ATOM 655 N N . ALA A 1 91 ? 0.893 -9.567 10.886 1.00 97.38 91 ALA A N 1
ATOM 656 C CA . ALA A 1 91 ? -0.087 -9.627 9.804 1.00 97.38 91 ALA A CA 1
ATOM 657 C C . ALA A 1 91 ? -1.515 -9.918 10.302 1.00 97.38 91 ALA A C 1
ATOM 659 O O . ALA A 1 91 ? -2.493 -9.639 9.605 1.00 97.38 91 ALA A O 1
ATOM 660 N N . ASN A 1 92 ? -1.677 -10.446 11.521 1.00 92.75 92 ASN A N 1
ATOM 661 C CA . ASN A 1 92 ? -2.993 -10.766 12.061 1.00 92.75 92 ASN A CA 1
ATOM 662 C C . ASN A 1 92 ? -3.894 -9.523 12.110 1.00 92.75 92 ASN A C 1
ATOM 664 O O . ASN A 1 92 ? -3.510 -8.459 12.612 1.00 92.75 92 ASN A O 1
ATOM 668 N N . ARG A 1 93 ? -5.132 -9.687 11.619 1.00 91.38 93 ARG A N 1
ATOM 669 C CA . ARG A 1 93 ? -6.168 -8.638 11.553 1.00 91.38 93 ARG A CA 1
ATOM 670 C C . ARG A 1 93 ? -5.759 -7.406 10.725 1.00 91.38 93 ARG A C 1
ATOM 672 O O . ARG A 1 93 ? -6.280 -6.318 10.962 1.00 91.38 93 ARG A O 1
ATOM 679 N N . LYS A 1 94 ? -4.824 -7.551 9.781 1.00 96.75 94 LYS A N 1
ATOM 680 C CA . LYS A 1 94 ? -4.446 -6.494 8.833 1.00 96.75 94 LYS A CA 1
ATOM 681 C C . LYS A 1 94 ? -5.178 -6.685 7.510 1.00 96.75 94 LYS A C 1
ATOM 683 O O . LYS A 1 94 ? -5.414 -7.810 7.083 1.00 96.75 94 LYS A O 1
ATOM 688 N N . ALA A 1 95 ? -5.537 -5.576 6.879 1.00 96.81 95 ALA A N 1
ATOM 689 C CA . ALA A 1 95 ? -6.139 -5.552 5.551 1.00 96.81 95 ALA A CA 1
ATOM 690 C C . ALA A 1 95 ? -5.086 -5.489 4.434 1.00 96.81 95 ALA A C 1
ATOM 692 O O . ALA A 1 95 ? -5.386 -5.806 3.287 1.00 96.81 95 ALA A O 1
ATOM 693 N N . LEU A 1 96 ? -3.869 -5.053 4.763 1.00 98.69 96 LEU A N 1
ATOM 694 C CA . LEU A 1 96 ? -2.754 -4.894 3.837 1.00 98.69 96 LEU A CA 1
ATOM 695 C C . LEU A 1 96 ? -1.437 -4.868 4.620 1.00 98.69 96 LEU A C 1
ATOM 697 O O . LEU A 1 96 ? -1.379 -4.340 5.734 1.00 98.69 96 LEU A 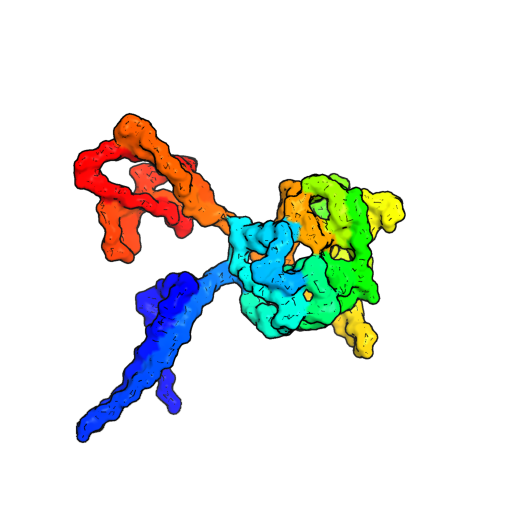O 1
ATOM 701 N N . ILE A 1 97 ? -0.385 -5.403 4.011 1.00 98.88 97 ILE A N 1
ATOM 70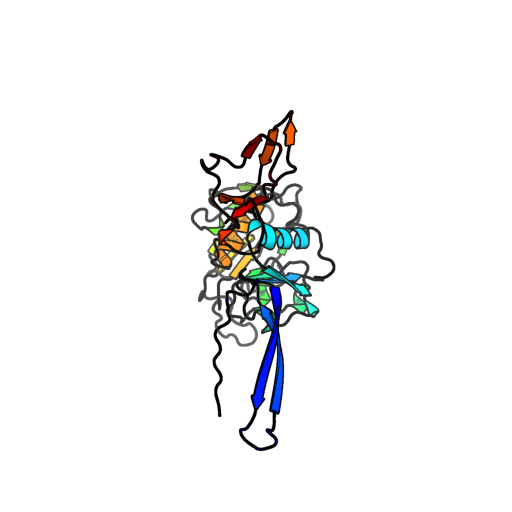2 C CA . ILE A 1 97 ? 1.004 -5.205 4.418 1.00 98.88 97 ILE A CA 1
ATOM 703 C C . ILE A 1 97 ? 1.670 -4.322 3.366 1.00 98.88 97 ILE A C 1
ATOM 705 O O . ILE A 1 97 ? 1.580 -4.603 2.172 1.00 98.88 97 ILE A O 1
ATOM 709 N N . VAL A 1 98 ? 2.325 -3.260 3.817 1.00 98.88 98 VAL A N 1
ATOM 710 C CA . VAL A 1 98 ? 3.178 -2.400 3.002 1.00 98.88 98 VAL A CA 1
ATOM 711 C C . VAL A 1 98 ? 4.609 -2.582 3.485 1.00 98.88 98 VAL A C 1
ATOM 713 O O . VAL A 1 98 ? 4.883 -2.385 4.671 1.00 98.88 98 VAL A O 1
ATOM 716 N N . ILE A 1 99 ? 5.502 -2.984 2.584 1.00 98.88 99 ILE A N 1
ATOM 717 C CA . ILE A 1 99 ? 6.918 -3.209 2.887 1.00 98.88 99 ILE A CA 1
ATOM 718 C C . ILE A 1 99 ? 7.732 -2.131 2.186 1.00 98.88 99 ILE A C 1
ATOM 720 O O . ILE A 1 99 ? 7.749 -2.066 0.955 1.00 98.88 99 ILE A O 1
ATOM 724 N N . SER A 1 100 ? 8.371 -1.279 2.987 1.00 98.62 100 SER A N 1
ATOM 725 C CA . SER A 1 100 ? 9.225 -0.214 2.482 1.00 98.62 100 SER A CA 1
ATOM 726 C C . SER A 1 100 ? 10.611 -0.719 2.112 1.00 98.62 100 SER A C 1
ATOM 728 O O . SER A 1 100 ? 11.142 -1.583 2.799 1.00 98.62 100 SER A O 1
ATOM 730 N N . SER A 1 101 ? 11.246 -0.117 1.108 1.00 98.06 101 SER A N 1
ATOM 731 C CA . SER A 1 101 ? 12.648 -0.377 0.781 1.00 98.06 101 SER A CA 1
ATOM 732 C C . SER A 1 101 ? 13.643 0.063 1.850 1.00 98.06 101 SER A C 1
ATOM 734 O O . SER A 1 101 ? 14.818 -0.282 1.804 1.00 98.06 101 SER A O 1
ATOM 736 N N . THR A 1 102 ? 13.200 0.838 2.845 1.00 98.19 102 THR A N 1
ATOM 737 C CA . THR A 1 102 ? 14.086 1.185 3.958 1.00 98.19 102 THR A CA 1
ATOM 738 C C . THR A 1 102 ? 14.399 -0.019 4.841 1.00 98.19 102 THR A C 1
ATOM 740 O O . THR A 1 102 ? 15.352 0.044 5.613 1.00 98.19 102 THR A O 1
ATOM 743 N N . VAL A 1 103 ? 13.626 -1.108 4.755 1.00 98.62 103 VAL A N 1
ATOM 744 C CA . VAL A 1 103 ? 13.902 -2.340 5.502 1.00 98.62 103 VAL A CA 1
ATOM 745 C C . VAL A 1 103 ? 15.216 -2.978 5.045 1.00 98.62 103 VAL A C 1
ATOM 747 O O . VAL A 1 103 ? 15.557 -2.976 3.868 1.00 98.62 103 VAL A O 1
ATOM 750 N N . GLY A 1 104 ? 15.931 -3.626 5.960 1.00 98.31 104 GLY A N 1
ATOM 751 C CA . GLY A 1 104 ? 16.899 -4.642 5.569 1.00 98.31 104 GLY A CA 1
ATOM 752 C C . GLY A 1 104 ? 16.150 -5.887 5.100 1.00 98.31 104 GLY A C 1
ATOM 753 O O . GLY A 1 104 ? 15.502 -6.541 5.919 1.00 98.31 104 GLY A O 1
ATOM 754 N N . SER A 1 105 ? 16.248 -6.246 3.815 1.00 97.56 105 SER A N 1
ATOM 755 C CA . SER A 1 105 ? 15.524 -7.404 3.264 1.00 97.56 105 SER A CA 1
ATOM 756 C C . SER A 1 105 ? 15.799 -8.685 4.057 1.00 97.56 105 SER A C 1
ATOM 758 O O . SER A 1 105 ? 14.862 -9.370 4.442 1.00 97.56 105 SER A O 1
ATOM 760 N N . GLY A 1 106 ? 17.046 -8.929 4.474 1.00 98.00 106 GLY A N 1
ATOM 761 C CA . GLY A 1 106 ? 17.404 -10.070 5.328 1.00 98.00 106 GLY A CA 1
ATOM 762 C C . GLY A 1 106 ? 16.744 -10.083 6.718 1.00 98.00 106 GLY A C 1
ATOM 763 O O . GLY A 1 106 ? 16.558 -11.157 7.289 1.00 98.00 106 GLY A O 1
ATOM 764 N N . ASN A 1 107 ? 16.346 -8.925 7.259 1.00 98.44 107 ASN A N 1
ATOM 765 C CA . ASN A 1 107 ? 15.577 -8.855 8.506 1.00 98.44 107 ASN A CA 1
ATOM 766 C C . ASN A 1 107 ? 14.115 -9.248 8.285 1.00 98.44 107 ASN A C 1
ATOM 768 O O . ASN A 1 107 ? 13.504 -9.834 9.179 1.00 98.44 107 ASN A O 1
ATOM 772 N N . VAL A 1 108 ? 13.538 -8.910 7.129 1.00 98.62 108 VAL A N 1
ATOM 773 C CA . VAL A 1 108 ? 12.147 -9.245 6.790 1.00 98.62 108 VAL A CA 1
ATOM 774 C C . VAL A 1 108 ? 12.053 -10.683 6.279 1.00 98.62 108 VAL A C 1
ATOM 776 O O . VAL A 1 108 ? 11.264 -11.463 6.815 1.00 98.62 108 VAL A O 1
ATOM 779 N N . ASN A 1 109 ? 12.890 -11.051 5.307 1.00 97.69 109 ASN A N 1
ATOM 780 C CA . ASN A 1 109 ? 12.987 -12.376 4.705 1.00 97.69 109 ASN A CA 1
ATOM 781 C C . ASN A 1 109 ? 11.576 -12.898 4.343 1.00 97.69 109 ASN A C 1
ATOM 783 O O . ASN A 1 109 ? 10.693 -12.168 3.894 1.00 97.69 109 ASN A O 1
ATOM 787 N N . THR A 1 110 ? 11.307 -14.160 4.634 1.00 97.56 110 THR A N 1
ATOM 788 C CA . THR A 1 110 ? 10.069 -14.870 4.322 1.00 97.56 110 THR A CA 1
ATOM 789 C C . THR A 1 110 ? 8.948 -14.641 5.342 1.00 97.56 110 THR A C 1
ATOM 791 O O . THR A 1 110 ? 7.876 -15.230 5.194 1.00 97.56 110 THR A O 1
ATOM 794 N N . LYS A 1 111 ? 9.121 -13.768 6.356 1.00 98.50 111 LYS A N 1
ATOM 795 C CA . LYS A 1 111 ? 8.154 -13.578 7.468 1.00 98.50 111 LYS A CA 1
ATOM 796 C C . LYS A 1 111 ? 6.715 -13.373 6.993 1.00 98.50 111 LYS A C 1
ATOM 798 O O . LYS A 1 111 ? 5.785 -13.848 7.647 1.00 98.50 111 LYS A O 1
ATOM 803 N N . PHE A 1 112 ? 6.534 -12.659 5.882 1.00 98.69 112 PHE A N 1
ATOM 804 C CA . PHE A 1 112 ? 5.224 -12.321 5.320 1.00 98.69 112 PHE A CA 1
ATOM 805 C C . PHE A 1 112 ? 4.894 -13.073 4.027 1.00 98.69 112 PHE A C 1
ATOM 807 O O . PHE A 1 112 ? 3.792 -12.926 3.513 1.00 98.69 112 PHE A O 1
ATOM 814 N N . ARG A 1 113 ? 5.789 -13.915 3.502 1.00 98.31 113 ARG A N 1
ATOM 815 C CA . ARG A 1 113 ? 5.574 -14.629 2.234 1.00 98.31 113 ARG A CA 1
ATOM 816 C C . ARG A 1 113 ? 4.279 -15.447 2.251 1.00 98.31 113 ARG A C 1
ATOM 818 O O . ARG A 1 113 ? 3.428 -15.302 1.369 1.00 98.31 113 ARG A O 1
ATOM 825 N N . ASP A 1 114 ? 4.094 -16.223 3.317 1.00 97.56 114 ASP A N 1
ATOM 826 C CA . ASP A 1 114 ? 3.053 -17.253 3.409 1.00 97.56 114 ASP A CA 1
ATOM 827 C C . ASP A 1 114 ? 1.739 -16.748 4.042 1.00 97.56 114 ASP A C 1
ATOM 829 O O . ASP A 1 114 ? 0.768 -17.500 4.156 1.00 97.56 114 ASP A O 1
ATOM 833 N N . VAL A 1 115 ? 1.660 -15.473 4.456 1.00 98.25 115 VAL A N 1
ATOM 834 C CA . VAL A 1 115 ? 0.449 -14.957 5.116 1.00 98.25 115 VAL A CA 1
ATOM 835 C C . VAL A 1 115 ? -0.675 -14.688 4.116 1.00 98.25 115 VAL A C 1
ATOM 837 O O . VAL A 1 115 ? -0.463 -14.117 3.044 1.00 98.25 115 VAL A O 1
ATOM 840 N N . ALA A 1 116 ? -1.909 -15.020 4.502 1.00 97.75 116 ALA A N 1
ATOM 841 C CA . ALA A 1 116 ? -3.127 -14.756 3.731 1.00 97.75 116 ALA A CA 1
ATOM 842 C C . ALA A 1 116 ? -3.619 -13.296 3.864 1.00 97.75 116 ALA A C 1
ATOM 844 O O . ALA A 1 116 ? -4.806 -13.041 4.059 1.00 97.75 116 ALA A O 1
ATOM 845 N N . VAL A 1 117 ? -2.691 -12.338 3.795 1.00 98.62 117 VAL A N 1
ATOM 846 C CA . VAL A 1 117 ? -2.943 -10.887 3.822 1.00 98.62 117 VAL A CA 1
ATOM 847 C C . VAL A 1 117 ? -2.320 -10.280 2.566 1.00 98.62 117 VAL A C 1
ATOM 849 O O . VAL A 1 117 ? -1.211 -10.695 2.223 1.00 98.62 117 VAL A O 1
ATOM 852 N N . PRO A 1 118 ? -2.978 -9.338 1.863 1.00 98.81 118 PRO A N 1
ATOM 853 C CA . PRO A 1 118 ? -2.404 -8.711 0.676 1.00 98.81 118 PRO A CA 1
ATOM 854 C C . PRO A 1 118 ? -1.076 -7.998 0.970 1.00 98.81 118 PRO A C 1
ATOM 856 O O . PRO A 1 118 ? -0.914 -7.439 2.056 1.00 98.81 118 PRO A O 1
ATOM 859 N N . ILE A 1 119 ? -0.154 -7.974 0.002 1.00 98.94 119 ILE A N 1
ATOM 860 C CA . ILE A 1 119 ? 1.159 -7.315 0.131 1.00 98.94 119 ILE A CA 1
ATOM 861 C C . ILE A 1 119 ? 1.363 -6.322 -1.009 1.00 98.94 119 ILE A C 1
ATOM 863 O O . ILE A 1 119 ? 1.230 -6.686 -2.178 1.00 98.94 119 ILE A O 1
ATOM 867 N N . LEU A 1 120 ? 1.732 -5.094 -0.652 1.00 98.88 120 LEU A N 1
ATOM 868 C CA . LEU A 1 120 ? 2.358 -4.119 -1.536 1.00 98.88 120 LEU A CA 1
ATOM 869 C C . LEU A 1 120 ? 3.818 -3.971 -1.096 1.00 98.88 120 LEU A C 1
ATOM 871 O O . LEU A 1 120 ? 4.097 -3.486 -0.001 1.00 98.88 120 LEU A O 1
ATOM 875 N N . ASN A 1 121 ? 4.735 -4.436 -1.933 1.00 98.81 121 ASN A N 1
ATOM 876 C CA . ASN A 1 121 ? 6.170 -4.400 -1.704 1.00 98.81 121 ASN A CA 1
ATOM 877 C C . ASN A 1 121 ? 6.806 -3.324 -2.585 1.00 98.81 121 ASN A C 1
ATOM 879 O O . ASN A 1 121 ? 6.489 -3.230 -3.770 1.00 98.81 121 ASN A O 1
ATOM 883 N N . TRP A 1 122 ? 7.715 -2.535 -2.017 1.00 97.19 122 TRP A N 1
ATOM 884 C CA . TRP A 1 122 ? 8.661 -1.758 -2.815 1.00 97.19 122 TRP A CA 1
ATOM 885 C C . TRP A 1 122 ? 10.120 -1.973 -2.400 1.00 97.19 122 TRP A C 1
ATOM 887 O O . TRP A 1 122 ? 10.990 -1.233 -2.846 1.00 97.19 122 TRP A O 1
ATOM 897 N N . GLU A 1 123 ? 10.417 -2.991 -1.584 1.00 98.06 123 GLU A N 1
ATOM 898 C CA . GLU A 1 123 ? 11.798 -3.405 -1.331 1.00 98.06 123 GLU A CA 1
ATOM 899 C C . GLU A 1 123 ? 12.281 -4.358 -2.427 1.00 98.06 123 GLU A C 1
ATOM 901 O O . GLU A 1 123 ? 11.842 -5.507 -2.508 1.00 98.06 123 GLU A O 1
ATOM 906 N N . ALA A 1 124 ? 13.197 -3.880 -3.270 1.00 97.00 124 ALA A N 1
ATOM 907 C CA . ALA A 1 124 ? 13.661 -4.614 -4.442 1.00 97.00 124 ALA A CA 1
ATOM 908 C C . ALA A 1 124 ? 14.336 -5.942 -4.067 1.00 97.00 124 ALA A C 1
ATOM 910 O O . ALA A 1 124 ? 14.069 -6.964 -4.696 1.00 97.00 124 ALA A O 1
ATOM 911 N N . ALA A 1 125 ? 15.167 -5.955 -3.021 1.00 98.06 125 ALA A N 1
ATOM 912 C CA . ALA A 1 125 ? 15.901 -7.146 -2.604 1.00 98.06 125 ALA A CA 1
ATOM 913 C C . ALA A 1 125 ? 15.068 -8.130 -1.771 1.00 98.06 125 ALA A C 1
ATOM 915 O O . ALA A 1 125 ? 15.639 -9.048 -1.194 1.00 98.06 125 ALA A O 1
ATOM 916 N N . LEU A 1 126 ? 13.752 -7.919 -1.667 1.00 98.19 126 LEU A N 1
ATOM 917 C CA . LEU A 1 126 ? 12.816 -8.852 -1.035 1.00 98.19 126 LEU A CA 1
ATOM 918 C C . LEU A 1 126 ? 11.915 -9.560 -2.063 1.00 98.19 126 LEU A C 1
ATOM 920 O O . LEU A 1 126 ? 11.112 -10.415 -1.700 1.00 98.19 126 LEU A O 1
ATOM 924 N N . GLU A 1 127 ? 11.995 -9.208 -3.348 1.00 97.94 127 GLU A N 1
ATOM 925 C CA . GLU A 1 127 ? 11.110 -9.774 -4.376 1.00 97.94 127 GLU A CA 1
ATOM 926 C C . GLU A 1 127 ? 11.315 -11.283 -4.588 1.00 97.94 127 GLU A C 1
ATOM 928 O O . GLU A 1 127 ? 10.350 -12.014 -4.824 1.00 97.94 127 GLU A O 1
ATOM 933 N N . ASP A 1 128 ? 12.548 -11.768 -4.452 1.00 97.25 128 ASP A N 1
ATOM 934 C CA . ASP A 1 128 ? 12.883 -13.193 -4.467 1.00 97.25 128 ASP A CA 1
ATOM 935 C C . ASP A 1 128 ? 12.445 -13.914 -3.193 1.00 97.25 128 ASP A C 1
ATOM 937 O O . ASP A 1 128 ? 11.847 -14.987 -3.268 1.00 97.25 128 ASP A O 1
ATOM 941 N N . ASP A 1 129 ? 12.628 -13.297 -2.028 1.00 97.81 129 ASP A N 1
ATOM 942 C CA . ASP A 1 129 ? 12.119 -13.828 -0.759 1.00 97.81 129 ASP A CA 1
ATOM 943 C C . ASP A 1 129 ? 10.578 -13.926 -0.736 1.00 97.81 129 ASP A C 1
ATOM 945 O O . ASP A 1 129 ? 10.012 -14.814 -0.091 1.00 97.81 129 ASP A O 1
ATOM 949 N N . LEU A 1 130 ? 9.876 -13.045 -1.460 1.00 98.25 130 LEU A N 1
ATOM 950 C CA . LEU A 1 130 ? 8.422 -13.097 -1.660 1.00 98.25 130 LEU A CA 1
ATOM 951 C C . LEU A 1 130 ? 7.994 -14.007 -2.823 1.00 98.25 130 LEU A C 1
ATOM 953 O O . LEU A 1 130 ? 6.790 -14.155 -3.056 1.00 98.25 130 LEU A O 1
ATOM 957 N N . LEU A 1 131 ? 8.951 -14.635 -3.514 1.00 98.38 131 LEU A N 1
ATOM 958 C CA . LEU A 1 131 ? 8.764 -15.524 -4.666 1.00 98.38 131 LEU A CA 1
ATOM 959 C C . LEU A 1 131 ? 8.087 -14.855 -5.872 1.00 98.38 131 LEU A C 1
ATOM 961 O O . LEU A 1 131 ? 7.471 -15.523 -6.704 1.00 98.38 131 LEU A O 1
ATOM 965 N N . ALA A 1 132 ? 8.163 -13.529 -5.979 1.00 97.88 132 ALA A N 1
ATOM 966 C CA . ALA A 1 132 ? 7.673 -12.815 -7.155 1.00 97.88 132 ALA A CA 1
ATOM 967 C C . ALA A 1 132 ? 8.576 -13.053 -8.372 1.00 97.88 132 ALA A C 1
ATOM 969 O O . ALA A 1 132 ? 8.082 -13.146 -9.499 1.00 97.88 132 ALA A O 1
ATOM 970 N N . ALA A 1 133 ? 9.880 -13.170 -8.123 1.00 97.19 133 ALA A N 1
ATOM 971 C CA . ALA A 1 133 ? 10.931 -13.359 -9.110 1.00 97.19 133 ALA A CA 1
ATOM 972 C C . ALA A 1 133 ? 11.991 -14.340 -8.581 1.00 97.19 133 ALA A C 1
ATOM 974 O O . ALA A 1 133 ? 12.094 -14.532 -7.373 1.00 97.19 133 ALA A O 1
ATOM 975 N N . PRO A 1 134 ? 12.799 -14.969 -9.450 1.00 95.31 134 PRO A N 1
ATOM 976 C CA . PRO A 1 134 ? 13.858 -15.877 -9.007 1.00 95.31 134 PRO A CA 1
ATOM 977 C C . PRO A 1 134 ? 15.090 -15.137 -8.463 1.00 95.31 134 PRO A C 1
ATOM 979 O O . PRO A 1 134 ? 15.999 -15.773 -7.936 1.00 95.31 134 PRO A O 1
ATOM 982 N N . LEU A 1 135 ? 15.153 -13.814 -8.645 1.00 96.06 135 LEU A N 1
ATOM 983 C CA . LEU A 1 135 ? 16.249 -12.944 -8.236 1.00 96.06 135 LEU A CA 1
ATOM 984 C C . LEU A 1 135 ? 15.692 -11.657 -7.625 1.00 96.06 135 LEU A C 1
ATOM 986 O O . LEU A 1 135 ? 14.629 -11.182 -8.032 1.00 96.06 135 LEU A O 1
ATOM 990 N N . ALA A 1 136 ? 16.460 -11.077 -6.704 1.00 97.25 136 ALA A N 1
ATOM 991 C CA . ALA A 1 136 ? 16.258 -9.723 -6.211 1.00 97.25 136 ALA A CA 1
ATOM 992 C C . ALA A 1 136 ? 16.098 -8.703 -7.355 1.00 97.25 136 ALA A C 1
ATOM 994 O O . ALA A 1 136 ? 16.734 -8.801 -8.410 1.00 97.25 136 ALA A O 1
ATOM 995 N N . GLY A 1 137 ? 15.273 -7.688 -7.110 1.00 96.44 137 GLY A N 1
ATOM 996 C CA . GLY A 1 137 ? 15.109 -6.542 -7.992 1.00 96.44 137 GLY A CA 1
ATOM 997 C C . GLY A 1 137 ? 16.355 -5.659 -8.070 1.00 96.44 137 GLY A C 1
ATOM 998 O O . GLY A 1 137 ? 17.270 -5.723 -7.247 1.00 96.44 137 GLY A O 1
ATOM 999 N N . VAL A 1 138 ? 16.371 -4.782 -9.068 1.00 96.12 138 VAL A N 1
ATOM 1000 C CA . VAL A 1 138 ? 17.484 -3.881 -9.376 1.00 96.12 138 VAL A CA 1
ATOM 1001 C C . VAL A 1 138 ? 17.042 -2.434 -9.202 1.00 96.12 138 VAL A C 1
ATOM 1003 O O . VAL A 1 138 ? 15.936 -2.054 -9.576 1.00 96.12 138 VAL A O 1
ATOM 1006 N N . THR A 1 139 ? 17.931 -1.601 -8.660 1.00 95.81 139 THR A N 1
ATOM 1007 C CA . THR A 1 139 ? 17.721 -0.152 -8.551 1.00 95.81 139 THR A CA 1
ATOM 1008 C C . THR A 1 139 ? 18.422 0.589 -9.686 1.00 95.81 139 THR A C 1
ATOM 1010 O O . THR A 1 139 ? 19.606 0.370 -9.941 1.00 95.81 139 THR A O 1
ATOM 1013 N N . VAL A 1 140 ? 17.712 1.519 -10.323 1.00 95.56 140 VAL A N 1
ATOM 1014 C CA . VAL A 1 140 ? 18.237 2.410 -11.367 1.00 95.56 140 VAL A CA 1
ATOM 1015 C C . VAL A 1 140 ? 18.031 3.854 -10.944 1.00 95.56 140 VAL A C 1
ATOM 1017 O O . VAL A 1 140 ? 16.942 4.240 -10.526 1.00 95.56 140 VAL A O 1
ATOM 1020 N N . ALA A 1 141 ? 19.084 4.660 -11.054 1.00 95.75 141 ALA A N 1
ATOM 1021 C CA . ALA A 1 141 ? 19.059 6.076 -10.707 1.00 95.75 141 ALA A CA 1
ATOM 1022 C C . ALA A 1 141 ? 18.500 6.957 -11.840 1.00 95.75 141 ALA A C 1
ATOM 1024 O O . ALA A 1 141 ? 18.373 6.528 -12.986 1.00 95.75 141 ALA A O 1
ATOM 1025 N N . ASN A 1 142 ? 18.264 8.233 -11.519 1.00 95.69 142 ASN A N 1
ATOM 1026 C CA . ASN A 1 142 ? 17.953 9.308 -12.470 1.00 95.69 142 ASN A CA 1
ATOM 1027 C C . ASN A 1 142 ? 16.688 9.091 -13.316 1.00 95.69 142 ASN A C 1
ATOM 1029 O O . ASN A 1 142 ? 16.628 9.530 -14.462 1.00 95.69 142 ASN A O 1
ATOM 1033 N N . GLN A 1 143 ? 15.661 8.469 -12.741 1.00 97.25 143 GLN A N 1
ATOM 1034 C CA . GLN A 1 143 ? 14.391 8.233 -13.419 1.00 97.25 143 GLN A CA 1
ATOM 1035 C C . GLN A 1 143 ? 13.355 9.297 -13.051 1.00 97.25 143 GLN A C 1
ATOM 1037 O O . GLN A 1 143 ? 13.264 9.738 -11.902 1.00 97.25 143 GLN A O 1
ATOM 1042 N N . THR A 1 144 ? 12.552 9.700 -14.035 1.00 97.56 144 THR A N 1
ATOM 1043 C CA . THR A 1 144 ? 11.393 10.597 -13.857 1.00 97.56 144 THR A CA 1
ATOM 1044 C C . THR A 1 144 ? 10.086 9.985 -14.352 1.00 97.56 144 THR A C 1
ATOM 1046 O O . THR A 1 144 ? 9.007 10.431 -13.953 1.00 97.56 144 THR A O 1
ATOM 1049 N N . GLN A 1 145 ? 10.169 8.971 -15.216 1.00 97.12 145 GLN A N 1
ATOM 1050 C CA . GLN A 1 145 ? 9.038 8.414 -15.947 1.00 97.12 145 GLN A CA 1
ATOM 1051 C C . GLN A 1 145 ? 8.993 6.888 -15.855 1.00 97.12 145 GLN A C 1
ATOM 1053 O O . GLN A 1 145 ? 10.000 6.226 -15.610 1.00 97.12 145 GLN A O 1
ATOM 1058 N N . ILE A 1 146 ? 7.805 6.349 -16.101 1.00 97.94 146 ILE A N 1
ATOM 1059 C CA . ILE A 1 146 ? 7.546 4.933 -16.377 1.00 97.94 146 ILE A CA 1
ATOM 1060 C C . ILE A 1 146 ? 6.685 4.830 -17.637 1.00 97.94 146 ILE A C 1
ATOM 1062 O O . ILE A 1 146 ? 6.047 5.803 -18.030 1.00 97.94 146 ILE A O 1
ATOM 1066 N N . GLU A 1 147 ? 6.628 3.650 -18.238 1.00 97.94 147 GLU A N 1
ATOM 1067 C CA . GLU A 1 147 ? 5.757 3.342 -19.370 1.00 97.94 147 GLU A CA 1
ATOM 1068 C C . GLU A 1 147 ? 4.553 2.528 -18.880 1.00 97.94 147 GLU A C 1
ATOM 1070 O O . GLU A 1 147 ? 4.711 1.405 -18.393 1.00 97.94 147 GLU A O 1
ATOM 1075 N N . ILE A 1 148 ? 3.334 3.057 -19.004 1.00 98.62 148 ILE A N 1
ATOM 1076 C CA . ILE A 1 148 ? 2.112 2.302 -18.703 1.00 98.62 148 ILE A CA 1
ATOM 1077 C C . ILE A 1 148 ? 1.910 1.244 -19.792 1.00 98.62 148 ILE A C 1
ATOM 1079 O O . ILE A 1 148 ? 1.641 1.563 -20.949 1.00 98.62 148 ILE A O 1
ATOM 1083 N N . ALA A 1 149 ? 2.003 -0.029 -19.405 1.00 98.00 149 ALA A N 1
ATOM 1084 C CA . ALA A 1 149 ? 1.886 -1.174 -20.305 1.00 98.00 149 ALA A CA 1
ATOM 1085 C C . ALA A 1 149 ? 0.459 -1.746 -20.355 1.00 98.00 149 ALA A C 1
ATOM 1087 O O . ALA A 1 149 ? 0.039 -2.266 -21.387 1.00 98.00 149 ALA A O 1
ATOM 1088 N N . ASN A 1 150 ? -0.302 -1.647 -19.258 1.00 98.12 150 ASN A N 1
ATOM 1089 C CA . ASN A 1 150 ? -1.673 -2.155 -19.179 1.00 98.12 150 ASN A CA 1
ATOM 1090 C C . ASN A 1 150 ? -2.640 -1.112 -18.604 1.00 98.12 150 ASN A C 1
ATOM 1092 O O . ASN A 1 150 ? -3.048 -1.178 -17.445 1.00 98.12 150 ASN A O 1
ATOM 1096 N N . ALA A 1 151 ? -3.054 -0.176 -19.457 1.00 98.00 151 ALA A N 1
ATOM 1097 C CA . ALA A 1 151 ? -3.975 0.909 -19.112 1.00 98.00 151 ALA A CA 1
ATOM 1098 C C . ALA A 1 151 ? -5.385 0.447 -18.699 1.00 98.00 151 ALA A C 1
ATOM 1100 O O . ALA A 1 151 ? -6.124 1.195 -18.064 1.00 98.00 151 ALA A O 1
ATOM 1101 N N . THR A 1 152 ? -5.782 -0.777 -19.065 1.00 97.50 152 THR A N 1
ATOM 1102 C CA . THR A 1 152 ? -7.117 -1.312 -18.735 1.00 97.50 152 THR A CA 1
ATOM 1103 C C . THR A 1 152 ? -7.213 -1.816 -17.299 1.00 97.50 152 THR A C 1
ATOM 1105 O O . THR A 1 152 ? -8.312 -1.972 -16.764 1.00 97.50 152 THR A O 1
ATOM 1108 N N . HIS A 1 153 ? -6.073 -2.079 -16.660 1.00 97.88 153 HIS A N 1
ATOM 1109 C CA . HIS A 1 153 ? -6.046 -2.595 -15.306 1.00 97.88 153 HIS A CA 1
ATOM 1110 C C . HIS A 1 153 ? -6.294 -1.460 -14.290 1.00 97.88 153 HIS A C 1
ATOM 1112 O O . HIS A 1 153 ? -5.698 -0.393 -14.430 1.00 97.88 153 HIS A O 1
ATOM 1118 N N . PRO A 1 154 ? -7.100 -1.659 -13.223 1.00 95.62 154 PRO A N 1
ATOM 1119 C CA . PRO A 1 154 ? -7.440 -0.589 -12.270 1.00 95.62 154 PRO A CA 1
ATOM 1120 C C . PRO A 1 154 ? -6.230 0.128 -11.648 1.00 95.62 154 PRO A C 1
ATOM 1122 O O . PRO A 1 154 ? -6.265 1.328 -11.394 1.00 95.62 154 PRO A O 1
ATOM 1125 N N . LEU A 1 155 ? -5.139 -0.610 -11.449 1.00 95.25 155 LEU A N 1
ATOM 1126 C CA . LEU A 1 155 ? -3.862 -0.126 -10.909 1.00 95.25 155 LEU A CA 1
ATOM 1127 C C . LEU A 1 155 ? -3.126 0.861 -11.832 1.00 95.25 155 LEU A C 1
ATOM 1129 O O . LEU A 1 155 ? -2.252 1.576 -11.361 1.00 95.25 155 LEU A O 1
ATOM 1133 N N . ALA A 1 156 ? -3.501 0.951 -13.114 1.00 97.62 156 ALA A N 1
ATOM 1134 C CA . ALA A 1 156 ? -3.047 2.018 -14.007 1.00 97.62 156 ALA A CA 1
ATOM 1135 C C . ALA A 1 156 ? -3.715 3.372 -13.698 1.00 97.62 156 ALA A C 1
ATOM 1137 O O . ALA A 1 156 ? -3.441 4.358 -14.371 1.00 97.62 156 ALA A O 1
ATOM 1138 N N . ALA A 1 157 ? -4.618 3.439 -12.709 1.00 96.25 157 ALA A N 1
ATOM 1139 C CA . ALA A 1 157 ? -5.262 4.664 -12.227 1.00 96.25 157 ALA A CA 1
ATOM 1140 C C . ALA A 1 157 ? -5.984 5.490 -13.318 1.00 96.25 157 ALA A C 1
ATOM 1142 O O . ALA A 1 157 ? -6.168 6.709 -13.188 1.00 96.25 157 ALA A O 1
ATOM 1143 N N . GLY A 1 158 ? -6.408 4.822 -14.395 1.00 96.06 158 GLY A N 1
ATOM 1144 C CA . GLY A 1 158 ? -7.040 5.434 -15.564 1.00 96.06 158 GLY A CA 1
ATOM 1145 C C . GLY A 1 158 ? -6.079 6.185 -16.491 1.00 96.06 158 GLY A C 1
ATOM 1146 O O . GLY A 1 158 ? -6.550 6.913 -17.363 1.00 96.06 158 GLY A O 1
ATOM 1147 N N . PHE A 1 159 ? -4.762 6.050 -16.310 1.00 98.06 159 PHE A N 1
ATOM 1148 C CA . PHE A 1 159 ? -3.783 6.586 -17.251 1.00 98.06 159 PHE A CA 1
ATOM 1149 C C . PHE A 1 159 ? -3.757 5.748 -18.540 1.00 98.06 159 PHE A C 1
ATOM 1151 O O . PHE A 1 159 ? -3.880 4.521 -18.473 1.00 98.06 159 PHE A O 1
ATOM 1158 N N . PRO A 1 160 ? -3.621 6.387 -19.718 1.00 97.94 160 PRO A N 1
ATOM 1159 C CA . PRO A 1 160 ? -3.484 5.673 -20.982 1.00 97.94 160 PRO A CA 1
ATOM 1160 C C . PRO A 1 160 ? -2.142 4.935 -21.050 1.00 97.94 160 PRO A C 1
ATOM 1162 O O . PRO A 1 160 ? -1.223 5.226 -20.288 1.00 97.94 160 PRO A O 1
ATOM 1165 N N . ALA A 1 161 ? -2.025 3.996 -21.992 1.00 98.19 161 ALA A N 1
ATOM 1166 C CA . ALA A 1 161 ? -0.742 3.374 -22.296 1.00 98.19 161 ALA A CA 1
ATOM 1167 C C . ALA A 1 161 ? 0.213 4.432 -22.863 1.00 98.19 161 ALA A C 1
ATOM 1169 O O . ALA A 1 161 ? -0.228 5.306 -23.618 1.00 98.19 161 ALA A O 1
ATOM 1170 N N . GLY A 1 162 ? 1.490 4.360 -22.501 1.00 97.25 162 GLY A N 1
ATOM 1171 C CA . GLY A 1 162 ? 2.461 5.392 -22.852 1.00 97.25 162 GLY A CA 1
ATOM 1172 C C . GLY A 1 162 ? 3.290 5.892 -21.669 1.00 97.25 162 GLY A C 1
ATOM 1173 O O . GLY A 1 162 ? 3.090 5.448 -20.529 1.00 97.25 162 GLY A O 1
ATOM 1174 N N . PRO A 1 163 ? 4.174 6.869 -21.925 1.00 97.12 163 PRO A N 1
ATOM 1175 C CA . PRO A 1 163 ? 5.037 7.434 -20.905 1.00 97.12 163 PRO A CA 1
ATOM 1176 C C . PRO A 1 163 ? 4.226 8.269 -19.915 1.00 97.12 163 PRO A C 1
ATOM 1178 O O . PRO A 1 163 ? 3.394 9.096 -20.294 1.00 97.12 163 PRO A O 1
ATOM 1181 N N . LEU A 1 164 ? 4.517 8.087 -18.633 1.00 98.44 164 LEU A N 1
ATOM 1182 C CA . LEU A 1 164 ? 3.926 8.825 -17.528 1.00 98.44 164 LEU A CA 1
ATOM 1183 C C . LEU A 1 164 ? 5.035 9.373 -16.636 1.00 98.44 164 LEU A C 1
ATOM 1185 O O . LEU A 1 164 ? 5.821 8.616 -16.065 1.00 98.44 164 LEU A O 1
ATOM 1189 N N . THR A 1 165 ? 5.078 10.694 -16.482 1.00 98.44 165 THR A N 1
ATOM 1190 C CA . THR A 1 165 ? 5.960 11.345 -15.510 1.00 98.44 165 THR A CA 1
ATOM 1191 C C . THR A 1 165 ? 5.421 11.114 -14.110 1.00 98.44 165 THR A C 1
ATOM 1193 O O . THR A 1 165 ? 4.331 11.571 -13.786 1.00 98.44 165 THR A O 1
ATOM 1196 N N . ILE A 1 166 ? 6.188 10.402 -13.291 1.00 98.38 166 ILE A N 1
ATOM 1197 C CA . ILE A 1 166 ? 5.795 10.001 -11.938 1.00 98.38 166 ILE A CA 1
ATOM 1198 C C . ILE A 1 166 ? 6.610 10.698 -10.851 1.00 98.38 166 ILE A C 1
ATOM 1200 O O . ILE A 1 166 ? 6.140 10.766 -9.717 1.00 98.38 166 ILE A O 1
ATOM 1204 N N . LEU A 1 167 ? 7.778 11.258 -11.177 1.00 98.50 167 LEU A N 1
ATOM 1205 C CA . LEU A 1 167 ? 8.718 11.830 -10.209 1.00 98.50 167 LEU A CA 1
ATOM 1206 C C . LEU A 1 167 ? 9.203 13.215 -10.636 1.00 98.50 167 LEU A C 1
ATOM 1208 O O . LEU A 1 167 ? 9.442 13.466 -11.819 1.00 98.50 167 LEU A O 1
ATOM 1212 N N . ASN A 1 168 ? 9.372 14.102 -9.656 1.00 95.69 168 ASN A N 1
ATOM 1213 C CA . ASN A 1 168 ? 10.044 15.385 -9.824 1.00 95.69 168 ASN A CA 1
ATOM 1214 C C . ASN A 1 168 ? 10.640 15.846 -8.477 1.00 95.69 168 ASN A C 1
ATOM 1216 O O . ASN A 1 168 ? 9.864 16.124 -7.561 1.00 95.69 168 ASN A O 1
ATOM 1220 N N . PRO A 1 169 ? 11.974 15.978 -8.337 1.00 97.62 169 PRO A N 1
ATOM 1221 C CA . PRO A 1 169 ? 13.021 15.744 -9.342 1.00 97.62 169 PRO A CA 1
ATOM 1222 C C . PRO A 1 169 ? 13.225 14.250 -9.666 1.00 97.62 169 PRO A C 1
ATOM 1224 O O . PRO A 1 169 ? 12.518 13.390 -9.150 1.00 97.62 169 PRO A O 1
ATOM 1227 N N . ALA A 1 170 ? 14.197 13.939 -10.532 1.00 97.38 170 ALA A N 1
ATOM 1228 C CA . ALA A 1 170 ? 14.581 12.560 -10.842 1.00 97.38 170 ALA A CA 1
ATOM 1229 C C . ALA A 1 170 ? 15.057 11.814 -9.585 1.00 97.38 170 ALA A C 1
ATOM 1231 O O . ALA A 1 170 ? 15.788 12.391 -8.779 1.00 97.38 170 ALA A O 1
ATOM 1232 N N . GLN A 1 171 ? 14.665 10.549 -9.426 1.00 98.00 171 GLN A N 1
ATOM 1233 C CA . GLN A 1 171 ? 15.009 9.702 -8.276 1.00 98.00 171 GLN A CA 1
ATOM 1234 C C . GLN A 1 171 ? 15.466 8.311 -8.724 1.00 98.00 171 GLN A C 1
ATOM 1236 O O . GLN A 1 171 ? 15.414 7.970 -9.907 1.00 98.00 171 GLN A O 1
ATOM 1241 N N . SER A 1 172 ? 15.910 7.504 -7.763 1.00 96.94 172 SER A N 1
ATOM 1242 C CA . SER A 1 172 ? 16.067 6.067 -7.966 1.00 96.94 172 SER A CA 1
ATOM 1243 C C . SER A 1 172 ? 14.710 5.363 -7.984 1.00 96.94 172 SER A C 1
ATOM 1245 O O . SER A 1 172 ? 13.811 5.709 -7.214 1.00 96.94 172 SER A O 1
ATOM 1247 N N . VAL A 1 173 ? 14.578 4.357 -8.842 1.00 97.00 173 VAL A N 1
ATOM 1248 C CA . VAL A 1 173 ? 13.425 3.451 -8.908 1.00 97.00 173 VAL A CA 1
ATOM 1249 C C . VAL A 1 173 ? 13.906 2.011 -8.975 1.00 97.00 173 VAL A C 1
ATOM 1251 O O . VAL A 1 173 ? 15.019 1.736 -9.426 1.00 97.00 173 VAL A O 1
ATOM 1254 N N . SER A 1 174 ? 13.051 1.103 -8.537 1.00 96.69 174 SER A N 1
ATOM 1255 C CA . SER A 1 174 ? 13.297 -0.330 -8.532 1.00 96.69 174 SER A CA 1
ATOM 1256 C C . SER A 1 174 ? 12.525 -1.000 -9.669 1.00 96.69 174 SER A C 1
ATOM 1258 O O . SER A 1 174 ? 11.376 -0.645 -9.942 1.00 96.69 174 SER A O 1
ATOM 1260 N N . TYR A 1 175 ? 13.145 -1.973 -10.328 1.00 97.06 175 TYR A N 1
ATOM 1261 C CA . TYR A 1 175 ? 12.480 -2.873 -11.265 1.00 97.06 175 TYR A CA 1
ATOM 1262 C C . TYR A 1 175 ? 12.809 -4.317 -10.912 1.00 97.06 175 TYR A C 1
ATOM 1264 O O . TYR A 1 175 ? 13.874 -4.607 -10.366 1.00 97.06 175 TYR A O 1
ATOM 1272 N N . THR A 1 176 ? 11.917 -5.223 -11.286 1.00 96.69 176 THR A N 1
ATOM 1273 C CA . THR A 1 176 ? 12.109 -6.661 -11.103 1.00 96.69 176 THR A CA 1
ATOM 1274 C C . THR A 1 176 ? 11.476 -7.372 -12.282 1.00 96.69 176 THR A C 1
ATOM 1276 O O . THR A 1 176 ? 10.437 -6.936 -12.774 1.00 96.69 176 THR A O 1
ATOM 1279 N N . ASP A 1 177 ? 12.082 -8.467 -12.730 1.00 96.12 177 ASP A N 1
ATOM 1280 C CA . ASP A 1 177 ? 11.489 -9.350 -13.728 1.00 96.12 177 ASP A CA 1
ATOM 1281 C C . ASP A 1 177 ? 10.757 -10.497 -13.007 1.00 96.12 177 ASP A C 1
ATOM 1283 O O . ASP A 1 177 ? 11.374 -11.521 -12.704 1.00 96.12 177 ASP A O 1
ATOM 1287 N N . PRO A 1 178 ? 9.460 -10.332 -12.666 1.00 97.56 178 PRO A N 1
ATOM 1288 C CA . PRO A 1 178 ? 8.687 -11.389 -12.044 1.00 97.56 178 PRO A CA 1
ATOM 1289 C C . PRO A 1 178 ? 8.474 -12.548 -13.014 1.00 97.56 178 PRO A C 1
ATOM 1291 O O . PRO A 1 178 ? 8.649 -12.423 -14.232 1.00 97.56 178 PRO A O 1
ATOM 1294 N N . ASN A 1 179 ? 8.012 -13.669 -12.473 1.00 96.38 179 ASN A N 1
ATOM 1295 C CA . ASN A 1 179 ? 7.662 -14.813 -13.297 1.00 96.38 179 ASN A CA 1
ATOM 1296 C C . ASN A 1 179 ? 6.573 -14.471 -14.341 1.00 96.38 179 ASN A C 1
ATOM 1298 O O . ASN A 1 179 ? 5.838 -13.483 -14.238 1.00 96.38 179 ASN A O 1
ATOM 1302 N N . ALA A 1 180 ? 6.426 -15.333 -15.348 1.00 96.94 180 ALA A N 1
ATOM 1303 C CA . ALA A 1 180 ? 5.551 -15.085 -16.495 1.00 96.94 180 ALA A CA 1
ATOM 1304 C C . ALA A 1 180 ? 4.045 -14.972 -16.167 1.00 96.94 180 ALA A C 1
ATOM 1306 O O . ALA A 1 180 ? 3.273 -14.534 -17.021 1.00 96.94 180 ALA A O 1
ATOM 1307 N N . ASN A 1 181 ? 3.614 -15.360 -14.964 1.00 98.19 181 ASN A N 1
ATOM 1308 C CA . ASN A 1 181 ? 2.217 -15.279 -14.536 1.00 98.19 181 ASN A CA 1
ATOM 1309 C C . ASN A 1 181 ? 1.859 -13.914 -13.927 1.00 98.19 181 ASN A C 1
ATOM 1311 O O . ASN A 1 181 ? 0.684 -13.663 -13.646 1.00 98.19 181 ASN A O 1
ATOM 1315 N N . ALA A 1 182 ? 2.839 -13.031 -13.718 1.00 98.44 182 ALA A N 1
ATOM 1316 C CA . ALA A 1 182 ? 2.584 -11.673 -13.268 1.00 98.44 182 ALA A CA 1
ATOM 1317 C C . ALA A 1 182 ? 1.836 -10.859 -14.333 1.00 98.44 182 ALA A C 1
ATOM 1319 O O . ALA A 1 182 ? 2.177 -10.859 -15.519 1.00 98.44 182 ALA A O 1
ATOM 1320 N N . ILE A 1 183 ? 0.850 -10.075 -13.900 1.00 98.75 183 ILE A N 1
ATOM 1321 C CA . ILE A 1 183 ? 0.227 -9.064 -14.753 1.00 98.75 183 ILE A CA 1
ATOM 1322 C C . ILE A 1 183 ? 1.073 -7.797 -14.657 1.00 98.75 183 ILE A C 1
ATOM 1324 O O . ILE A 1 183 ? 1.152 -7.168 -13.601 1.00 98.75 183 ILE A O 1
ATOM 1328 N N . ILE A 1 184 ? 1.690 -7.408 -15.771 1.00 98.69 184 ILE A N 1
ATOM 1329 C CA . ILE A 1 184 ? 2.536 -6.214 -15.831 1.00 98.69 184 ILE A CA 1
ATOM 1330 C C . ILE A 1 184 ? 1.675 -4.973 -16.070 1.00 98.69 184 ILE A C 1
ATOM 1332 O O . ILE A 1 184 ? 0.924 -4.908 -17.044 1.00 98.69 184 ILE A O 1
ATOM 1336 N N . ILE A 1 185 ? 1.794 -3.986 -15.182 1.00 98.75 185 ILE A N 1
ATOM 1337 C CA . ILE A 1 185 ? 1.034 -2.730 -15.231 1.00 98.75 185 ILE A CA 1
ATOM 1338 C C . ILE A 1 185 ? 1.861 -1.629 -15.878 1.00 98.75 185 ILE A C 1
ATOM 1340 O O . ILE A 1 185 ? 1.369 -0.925 -16.761 1.00 98.75 185 ILE A O 1
ATOM 1344 N N . ALA A 1 186 ? 3.118 -1.504 -15.459 1.00 98.50 186 ALA A N 1
ATOM 1345 C CA . ALA A 1 186 ? 4.038 -0.502 -15.961 1.00 98.50 186 ALA A CA 1
ATOM 1346 C C . ALA A 1 186 ? 5.466 -1.038 -16.025 1.00 98.50 186 ALA A C 1
ATOM 1348 O O . ALA A 1 186 ? 5.841 -1.970 -15.303 1.00 98.50 186 ALA A O 1
ATOM 1349 N N . ARG A 1 187 ? 6.261 -0.428 -16.896 1.00 98.06 187 ARG A N 1
ATOM 1350 C CA . ARG A 1 187 ? 7.646 -0.794 -17.174 1.00 98.06 187 ARG A CA 1
ATOM 1351 C C . ARG A 1 187 ? 8.554 0.421 -17.052 1.00 98.06 187 ARG A C 1
ATOM 1353 O O . ARG A 1 187 ? 8.088 1.558 -17.075 1.00 98.06 187 ARG A O 1
ATOM 1360 N N . LEU A 1 188 ? 9.842 0.173 -16.881 1.00 96.19 188 LEU A N 1
ATOM 1361 C CA . LEU A 1 188 ? 10.849 1.219 -16.830 1.00 96.19 188 LEU A CA 1
ATOM 1362 C C . LEU A 1 188 ? 10.875 1.979 -18.164 1.00 96.19 188 LEU A C 1
ATOM 1364 O O . LEU A 1 188 ? 10.920 1.366 -19.229 1.00 96.19 188 LEU A O 1
ATOM 1368 N N . ALA A 1 189 ? 10.859 3.311 -18.107 1.00 93.81 189 ALA A N 1
ATOM 1369 C CA . ALA A 1 189 ? 10.978 4.172 -19.284 1.00 93.81 189 ALA A CA 1
ATOM 1370 C C . ALA A 1 189 ? 12.446 4.569 -19.530 1.00 93.81 189 ALA A C 1
ATOM 1372 O O . ALA A 1 189 ? 12.765 5.749 -19.657 1.00 93.81 189 ALA A O 1
ATOM 1373 N N . ASP A 1 190 ? 13.342 3.577 -19.587 1.00 90.81 190 ASP A N 1
ATOM 1374 C CA . ASP A 1 190 ? 14.775 3.779 -19.821 1.00 90.81 190 ASP A CA 1
ATOM 1375 C C . ASP A 1 190 ? 15.262 2.888 -20.980 1.00 90.81 190 ASP A C 1
ATOM 1377 O O . ASP A 1 190 ? 15.383 1.669 -20.823 1.00 90.81 190 ASP A O 1
ATOM 1381 N N . PRO A 1 191 ? 15.579 3.462 -22.156 1.00 84.44 191 PRO A N 1
ATOM 1382 C CA . PRO A 1 191 ? 16.002 2.679 -23.314 1.00 84.44 191 PRO A CA 1
ATOM 1383 C C . PRO A 1 191 ? 17.371 2.006 -23.130 1.00 84.44 191 PRO A C 1
ATOM 1385 O O . PRO A 1 191 ? 17.715 1.128 -23.918 1.00 84.44 191 PRO A O 1
ATOM 1388 N N . THR A 1 192 ? 18.165 2.412 -22.132 1.00 87.06 192 THR A N 1
ATOM 1389 C CA . THR A 1 192 ? 19.501 1.855 -21.867 1.00 87.06 192 THR A CA 1
ATOM 1390 C C . THR A 1 192 ? 19.460 0.622 -20.969 1.00 87.06 192 THR A C 1
ATOM 1392 O O . THR A 1 192 ? 20.315 -0.252 -21.095 1.00 87.06 192 THR A O 1
ATOM 1395 N N . VAL A 1 193 ? 18.453 0.537 -20.097 1.00 80.44 193 VAL A N 1
ATOM 1396 C CA . VAL A 1 193 ? 18.230 -0.598 -19.190 1.00 80.44 193 VAL A CA 1
ATOM 1397 C C . VAL A 1 193 ? 17.245 -1.598 -19.799 1.00 80.44 193 VAL A C 1
ATOM 1399 O O . VAL A 1 193 ? 17.378 -2.801 -19.598 1.00 80.44 193 VAL A O 1
ATOM 1402 N N . GLY A 1 194 ? 16.297 -1.115 -20.604 1.00 77.88 194 GLY A N 1
ATOM 1403 C CA . GLY A 1 194 ? 15.275 -1.928 -21.250 1.00 77.88 194 GLY A CA 1
ATOM 1404 C C . GLY A 1 194 ? 13.904 -1.771 -20.597 1.00 77.88 194 GLY A C 1
ATOM 1405 O O . GLY A 1 194 ? 13.651 -0.871 -19.804 1.00 77.88 194 GLY A O 1
ATOM 1406 N N . ASN A 1 195 ? 12.986 -2.660 -20.969 1.00 82.25 195 ASN A N 1
ATOM 1407 C CA . ASN A 1 195 ? 11.561 -2.544 -20.661 1.00 82.25 195 ASN A CA 1
ATOM 1408 C C . ASN A 1 195 ? 11.161 -3.391 -19.434 1.00 82.25 195 ASN A C 1
ATOM 1410 O O . ASN A 1 195 ? 10.124 -4.061 -19.459 1.00 82.25 195 ASN A O 1
ATOM 1414 N N . SER A 1 196 ? 11.996 -3.448 -18.392 1.00 94.50 196 SER A N 1
ATOM 1415 C CA . SER A 1 196 ? 11.734 -4.291 -17.213 1.00 94.50 196 SER A CA 1
ATOM 1416 C C . SER A 1 196 ? 10.528 -3.790 -16.401 1.00 94.50 196 SER A C 1
ATOM 1418 O O . SER A 1 196 ? 10.293 -2.579 -16.342 1.00 94.50 196 SER A O 1
ATOM 1420 N N . PRO A 1 197 ? 9.713 -4.678 -15.800 1.00 97.56 197 PRO A N 1
ATOM 1421 C CA . PRO A 1 197 ? 8.567 -4.281 -14.985 1.00 97.56 197 PRO A CA 1
ATOM 1422 C C . PRO A 1 197 ? 8.940 -3.472 -13.744 1.00 97.56 197 PRO A C 1
ATOM 1424 O O . PRO A 1 197 ? 9.828 -3.836 -12.982 1.00 97.56 197 PRO A O 1
ATOM 1427 N N . VAL A 1 198 ? 8.188 -2.400 -13.512 1.00 98.19 198 VAL A N 1
ATOM 1428 C CA . VAL A 1 198 ? 8.313 -1.539 -12.320 1.00 98.19 198 VAL A CA 1
ATOM 1429 C C . VAL A 1 198 ? 7.024 -1.517 -11.496 1.00 98.19 198 VAL A C 1
ATOM 1431 O O . VAL A 1 198 ? 7.027 -1.156 -10.325 1.00 98.19 198 VAL A O 1
ATOM 1434 N N . ILE A 1 199 ? 5.902 -1.923 -12.102 1.00 98.75 199 ILE A N 1
ATOM 1435 C CA . ILE A 1 199 ? 4.657 -2.224 -11.395 1.00 98.75 199 ILE A CA 1
ATOM 1436 C C . ILE A 1 199 ? 4.094 -3.514 -11.977 1.00 98.75 199 ILE A C 1
ATOM 1438 O O . ILE A 1 199 ? 3.786 -3.589 -13.172 1.00 98.75 199 ILE A O 1
ATOM 1442 N N . PHE A 1 200 ? 3.921 -4.516 -11.129 1.00 98.81 200 PHE A N 1
ATOM 1443 C CA . PHE A 1 200 ? 3.372 -5.812 -11.505 1.00 98.81 200 PHE A CA 1
ATOM 1444 C C . PHE A 1 200 ? 2.562 -6.401 -10.362 1.00 98.81 200 PHE A C 1
ATOM 1446 O O . PHE A 1 200 ? 2.745 -6.036 -9.199 1.00 98.81 200 PHE A O 1
ATOM 1453 N N . VAL A 1 201 ? 1.651 -7.312 -10.700 1.00 98.69 201 VAL A N 1
ATOM 1454 C CA . VAL A 1 201 ? 0.774 -7.932 -9.711 1.00 98.69 201 VAL A CA 1
ATOM 1455 C C . VAL A 1 201 ? 0.594 -9.426 -9.901 1.00 98.69 201 VAL A C 1
ATOM 1457 O O . VAL A 1 201 ? 0.540 -9.928 -11.023 1.00 98.69 201 VAL A O 1
ATOM 1460 N N . PHE A 1 202 ? 0.366 -10.099 -8.779 1.00 98.75 202 PHE A N 1
ATOM 1461 C CA . PHE A 1 202 ? -0.161 -11.451 -8.703 1.00 98.75 202 PHE A CA 1
ATOM 1462 C C . PHE A 1 202 ? -1.514 -11.416 -7.989 1.00 98.75 202 PHE A C 1
ATOM 1464 O O . PHE A 1 202 ? -1.569 -11.149 -6.785 1.00 98.75 202 PHE A O 1
ATOM 1471 N N . PRO A 1 203 ? -2.632 -11.672 -8.688 1.00 98.50 203 PRO A N 1
ATOM 1472 C CA . PRO A 1 203 ? -3.900 -11.966 -8.032 1.00 98.50 203 PRO A CA 1
ATOM 1473 C C . PRO A 1 203 ? -3.789 -13.179 -7.097 1.00 98.50 203 PRO A C 1
ATOM 1475 O O . PRO A 1 203 ? -2.938 -14.051 -7.289 1.00 98.50 203 PRO A O 1
ATOM 1478 N N . LYS A 1 204 ? -4.689 -13.282 -6.116 1.00 98.31 204 LYS A N 1
ATOM 1479 C CA . LYS A 1 204 ? -4.787 -14.456 -5.238 1.00 98.31 204 LYS A CA 1
ATOM 1480 C C . LYS A 1 204 ? -4.840 -15.761 -6.040 1.00 98.31 204 LYS A C 1
ATOM 1482 O O . LYS A 1 204 ? -5.632 -15.885 -6.969 1.00 98.31 204 LYS A O 1
ATOM 1487 N N . GLY A 1 205 ? -4.043 -16.745 -5.633 1.00 98.38 205 GLY A N 1
ATOM 1488 C CA . GLY A 1 205 ? -3.999 -18.080 -6.231 1.00 98.38 205 GLY A CA 1
ATOM 1489 C C . GLY A 1 205 ? -3.156 -18.195 -7.505 1.00 98.38 205 GLY A C 1
ATOM 1490 O O . GLY A 1 205 ? -3.033 -19.302 -8.035 1.00 98.38 205 GLY A O 1
ATOM 1491 N N . THR A 1 206 ? -2.572 -17.090 -7.982 1.00 98.62 206 THR A N 1
ATOM 1492 C CA . THR A 1 206 ? -1.661 -17.086 -9.138 1.00 98.62 206 THR A CA 1
ATOM 1493 C C . THR A 1 206 ? -0.378 -17.838 -8.799 1.00 98.62 206 THR A C 1
ATOM 1495 O O . THR A 1 206 ? 0.145 -17.683 -7.696 1.00 98.62 206 THR A O 1
ATOM 1498 N N . ASP A 1 207 ? 0.116 -18.645 -9.739 1.00 98.44 207 ASP A N 1
ATOM 1499 C CA . ASP A 1 207 ? 1.389 -19.353 -9.599 1.00 98.44 207 ASP A CA 1
ATOM 1500 C C . ASP A 1 207 ? 2.562 -18.365 -9.589 1.00 98.44 207 ASP A C 1
ATOM 1502 O O . ASP A 1 207 ? 2.776 -17.605 -10.535 1.00 98.44 207 ASP A O 1
ATOM 1506 N N . MET A 1 208 ? 3.316 -18.392 -8.500 1.00 98.56 208 MET A N 1
ATOM 1507 C CA . MET A 1 208 ? 4.516 -17.596 -8.252 1.00 98.56 208 MET A CA 1
ATOM 1508 C C . MET A 1 208 ? 5.760 -18.489 -8.410 1.00 98.56 208 MET A C 1
ATOM 1510 O O . MET A 1 208 ? 5.637 -19.637 -8.847 1.00 98.56 208 MET A O 1
ATOM 1514 N N . GLU A 1 209 ? 6.962 -17.971 -8.156 1.00 98.44 209 GLU A N 1
ATOM 1515 C CA . GLU A 1 209 ? 8.159 -18.819 -8.178 1.00 98.44 209 GLU A CA 1
ATOM 1516 C C . GLU A 1 209 ? 8.028 -19.955 -7.151 1.00 98.44 209 GLU A C 1
ATOM 1518 O O . GLU A 1 209 ? 7.469 -19.745 -6.072 1.00 98.44 209 GLU A O 1
ATOM 1523 N N . PRO A 1 210 ? 8.487 -21.178 -7.464 1.00 97.38 210 PRO A N 1
ATOM 1524 C CA . PRO A 1 210 ? 8.465 -22.267 -6.502 1.00 97.38 210 PRO A CA 1
ATOM 1525 C C . PRO A 1 210 ? 9.383 -21.946 -5.321 1.00 97.38 210 PRO A C 1
ATOM 1527 O O . PRO A 1 210 ? 10.364 -21.217 -5.456 1.00 97.38 210 PRO A O 1
ATOM 1530 N N . ASP A 1 211 ? 9.099 -22.535 -4.162 1.00 93.69 211 ASP A N 1
ATOM 1531 C CA . ASP A 1 211 ? 9.977 -22.380 -3.005 1.00 93.69 211 ASP A CA 1
ATOM 1532 C C . ASP A 1 211 ? 11.378 -22.936 -3.349 1.00 93.69 211 ASP A C 1
ATOM 1534 O O . ASP A 1 211 ? 11.498 -24.118 -3.687 1.00 93.69 211 ASP A O 1
ATOM 1538 N N . PRO A 1 212 ? 12.452 -22.127 -3.271 1.00 91.38 212 PRO A N 1
ATOM 1539 C CA . PRO A 1 212 ? 13.772 -22.521 -3.765 1.00 91.38 212 PRO A CA 1
ATOM 1540 C C . PRO A 1 212 ? 14.438 -23.596 -2.898 1.00 91.38 212 PRO A C 1
ATOM 1542 O O . PRO A 1 212 ? 15.401 -24.226 -3.330 1.00 91.38 212 PRO A O 1
ATOM 1545 N N . THR A 1 213 ? 13.933 -23.828 -1.680 1.00 91.38 213 THR A N 1
ATOM 1546 C CA . THR A 1 213 ? 14.458 -24.844 -0.760 1.00 91.38 213 THR A CA 1
ATOM 1547 C C . THR A 1 213 ? 13.829 -26.209 -1.023 1.00 91.38 213 THR A C 1
ATOM 1549 O O . THR A 1 213 ? 14.510 -27.232 -0.983 1.00 91.38 213 THR A O 1
ATOM 1552 N N . THR A 1 214 ? 12.521 -26.242 -1.276 1.00 93.94 214 THR A N 1
ATOM 1553 C CA . THR A 1 214 ? 11.743 -27.487 -1.404 1.00 93.94 214 THR A CA 1
ATOM 1554 C C . THR A 1 214 ? 11.386 -27.844 -2.846 1.00 93.94 214 THR A C 1
ATOM 1556 O O . THR A 1 214 ? 11.034 -28.990 -3.120 1.00 93.94 214 THR A O 1
ATOM 1559 N N . GLY A 1 215 ? 11.443 -26.878 -3.766 1.00 94.31 215 GLY A N 1
ATOM 1560 C CA . GLY A 1 215 ? 10.927 -26.993 -5.130 1.00 94.31 215 GLY A CA 1
ATOM 1561 C C . GLY A 1 215 ? 9.399 -27.071 -5.205 1.00 94.31 215 GLY A C 1
ATOM 1562 O O . GLY A 1 215 ? 8.853 -27.359 -6.271 1.00 94.31 215 GLY A O 1
ATOM 1563 N N . ALA A 1 216 ? 8.693 -26.865 -4.088 1.00 95.19 216 ALA A N 1
ATOM 1564 C CA . ALA A 1 216 ? 7.242 -26.947 -4.053 1.00 95.19 216 ALA A CA 1
ATOM 1565 C C . ALA A 1 216 ? 6.616 -25.774 -4.829 1.00 95.19 216 ALA A C 1
ATOM 1567 O O . ALA A 1 216 ? 7.094 -24.642 -4.712 1.00 95.19 216 ALA A O 1
ATOM 1568 N N . PRO A 1 217 ? 5.534 -26.008 -5.595 1.00 96.50 217 PRO A N 1
ATOM 1569 C CA . PRO A 1 217 ? 4.822 -24.922 -6.250 1.00 96.50 217 PRO A CA 1
ATOM 1570 C C . PRO A 1 217 ? 4.261 -23.961 -5.200 1.00 96.50 217 PRO A C 1
ATOM 1572 O O . PRO A 1 217 ? 3.676 -24.393 -4.203 1.00 96.50 217 PRO A O 1
ATOM 1575 N N . PHE A 1 218 ? 4.399 -22.662 -5.450 1.00 98.00 218 PHE A N 1
ATOM 1576 C CA . PHE A 1 218 ? 3.856 -21.618 -4.594 1.00 98.00 218 PHE A CA 1
ATOM 1577 C C . PHE A 1 218 ? 2.773 -20.842 -5.340 1.00 98.00 218 PHE A C 1
ATOM 1579 O O . PHE A 1 218 ? 2.927 -20.466 -6.501 1.00 98.00 218 PHE A O 1
ATOM 1586 N N . LYS A 1 219 ? 1.654 -20.599 -4.659 1.00 98.38 219 LYS A N 1
ATOM 1587 C CA . LYS A 1 219 ? 0.555 -19.774 -5.162 1.00 98.38 219 LYS A CA 1
ATOM 1588 C C . LYS A 1 219 ? 0.378 -18.591 -4.236 1.00 98.38 219 LYS A C 1
ATOM 1590 O O . LYS A 1 219 ? 0.322 -18.796 -3.027 1.00 98.38 219 LYS A O 1
ATOM 1595 N N . ALA A 1 220 ? 0.205 -17.396 -4.798 1.00 98.50 220 ALA A N 1
ATOM 1596 C CA . ALA A 1 220 ? -0.035 -16.169 -4.044 1.00 98.50 220 ALA A CA 1
ATOM 1597 C C . ALA A 1 220 ? -1.169 -16.373 -3.010 1.00 98.50 220 ALA A C 1
ATOM 1599 O O . ALA A 1 220 ? -2.332 -16.511 -3.415 1.00 98.50 220 ALA A O 1
ATOM 1600 N N . PRO A 1 221 ? -0.887 -16.393 -1.689 1.00 98.50 221 PRO A N 1
ATOM 1601 C CA . PRO A 1 221 ? -1.913 -16.634 -0.666 1.00 98.50 221 PRO A CA 1
ATOM 1602 C C . PRO A 1 221 ? -3.017 -15.569 -0.673 1.00 98.50 221 PRO A C 1
ATOM 1604 O O . PRO A 1 221 ? -4.178 -15.835 -0.354 1.00 98.50 221 PRO A O 1
ATOM 1607 N N . GLU A 1 222 ? -2.638 -14.358 -1.072 1.00 98.62 222 GLU A N 1
ATOM 1608 C CA . GLU A 1 222 ? -3.493 -13.214 -1.349 1.00 98.62 222 GLU A CA 1
ATOM 1609 C C . GLU A 1 222 ? -2.779 -12.302 -2.365 1.00 98.62 222 GLU A C 1
ATOM 1611 O O . GLU A 1 222 ? -1.626 -12.569 -2.704 1.00 98.62 222 GLU A O 1
ATOM 1616 N N . LYS A 1 223 ? -3.436 -11.247 -2.870 1.00 98.75 223 LYS A N 1
ATOM 1617 C CA . LYS A 1 223 ? -2.837 -10.307 -3.837 1.00 98.75 223 LYS A CA 1
ATOM 1618 C C . LYS A 1 223 ? -1.419 -9.861 -3.435 1.00 98.75 223 LYS A C 1
ATOM 1620 O O . LYS A 1 223 ? -1.182 -9.488 -2.281 1.00 98.75 223 LYS A O 1
ATOM 1625 N N . ARG A 1 224 ? -0.495 -9.867 -4.399 1.00 98.69 224 ARG A N 1
ATOM 1626 C CA . ARG A 1 224 ? 0.884 -9.362 -4.272 1.00 98.69 224 ARG A CA 1
ATOM 1627 C C . ARG A 1 224 ? 1.129 -8.289 -5.326 1.00 98.69 224 ARG A C 1
ATOM 1629 O O . ARG A 1 224 ? 0.723 -8.471 -6.473 1.00 98.69 224 ARG A O 1
ATOM 1636 N N . VAL A 1 225 ? 1.775 -7.196 -4.945 1.00 98.81 225 VAL A N 1
ATOM 1637 C CA . VAL A 1 225 ? 2.145 -6.092 -5.837 1.00 98.81 225 VAL A CA 1
ATOM 1638 C C . VAL A 1 225 ? 3.597 -5.730 -5.589 1.00 98.81 225 VAL A C 1
ATOM 1640 O O . VAL A 1 225 ? 3.939 -5.417 -4.452 1.00 98.81 225 VAL A O 1
ATOM 1643 N N . GLY A 1 226 ? 4.406 -5.743 -6.645 1.00 98.69 226 GLY A N 1
ATOM 1644 C CA . GLY A 1 226 ? 5.704 -5.074 -6.665 1.00 98.69 226 GLY A CA 1
ATOM 1645 C C . GLY A 1 226 ? 5.537 -3.660 -7.212 1.00 98.69 226 GLY A C 1
ATOM 1646 O O . GLY A 1 226 ? 4.775 -3.440 -8.165 1.00 98.69 226 GLY A O 1
ATOM 1647 N N . PHE A 1 227 ? 6.189 -2.688 -6.581 1.00 98.69 227 PHE A N 1
ATOM 1648 C CA . PHE A 1 227 ? 6.011 -1.269 -6.869 1.00 98.69 227 PHE A CA 1
ATOM 1649 C C . PHE A 1 227 ? 7.361 -0.541 -6.927 1.00 98.69 227 PHE A C 1
ATOM 1651 O O . PHE A 1 227 ? 8.254 -0.797 -6.130 1.00 98.69 227 PHE A O 1
ATOM 1658 N N . PHE A 1 228 ? 7.494 0.402 -7.857 1.00 98.12 228 PHE A N 1
ATOM 1659 C CA . PHE A 1 228 ? 8.771 0.971 -8.315 1.00 98.12 228 PHE A CA 1
ATOM 1660 C C . PHE A 1 228 ? 9.570 1.797 -7.299 1.00 98.12 228 PHE A C 1
ATOM 1662 O O . PHE A 1 228 ? 10.646 2.298 -7.631 1.00 98.12 228 PHE A O 1
ATOM 1669 N N . LEU A 1 229 ? 9.022 2.062 -6.115 1.00 98.44 229 LEU A N 1
ATOM 1670 C CA . LEU A 1 229 ? 9.629 2.999 -5.174 1.00 98.44 229 LEU A CA 1
ATOM 1671 C C . LEU A 1 229 ? 10.972 2.477 -4.647 1.00 98.44 229 LEU A C 1
ATOM 1673 O O . LEU A 1 229 ? 11.275 1.287 -4.671 1.00 98.44 229 LEU A O 1
ATOM 1677 N N . ASN A 1 230 ? 11.782 3.415 -4.176 1.00 97.06 230 ASN A N 1
ATOM 1678 C CA . ASN A 1 230 ? 13.007 3.185 -3.429 1.00 97.06 230 ASN A CA 1
ATOM 1679 C C . ASN A 1 230 ? 12.997 4.113 -2.195 1.00 97.06 230 ASN A C 1
ATOM 1681 O O . ASN A 1 230 ? 12.005 4.810 -1.948 1.00 97.06 230 ASN A O 1
ATOM 1685 N N . ASN A 1 231 ? 14.094 4.152 -1.436 1.00 96.88 231 ASN A N 1
ATOM 1686 C CA . ASN A 1 231 ? 14.153 4.715 -0.085 1.00 96.88 231 ASN A CA 1
ATOM 1687 C C . ASN A 1 231 ? 13.595 6.133 -0.010 1.00 96.88 231 ASN A C 1
ATOM 1689 O O . ASN A 1 231 ? 12.790 6.438 0.864 1.00 96.88 231 ASN A O 1
ATOM 1693 N N . ASP A 1 232 ? 13.975 6.986 -0.958 1.00 95.50 232 ASP A N 1
ATOM 1694 C CA . ASP A 1 232 ? 13.646 8.411 -0.946 1.00 95.50 232 ASP A CA 1
ATOM 1695 C C . ASP A 1 232 ? 12.646 8.804 -2.052 1.00 95.50 232 ASP A C 1
ATOM 1697 O O . ASP A 1 232 ? 12.351 9.980 -2.258 1.00 95.50 232 ASP A O 1
ATOM 1701 N N . THR A 1 233 ? 12.050 7.822 -2.729 1.00 97.69 233 THR A N 1
ATOM 1702 C CA . THR A 1 233 ? 11.259 8.057 -3.945 1.00 97.69 233 THR A CA 1
ATOM 1703 C C . THR A 1 233 ? 9.859 8.605 -3.658 1.00 97.69 233 THR A C 1
ATOM 1705 O O . THR A 1 233 ? 9.393 9.484 -4.383 1.00 97.69 233 THR A O 1
ATOM 1708 N N . PHE A 1 234 ? 9.178 8.137 -2.603 1.00 98.50 234 PHE A N 1
ATOM 1709 C CA . PHE A 1 234 ? 7.771 8.485 -2.349 1.00 98.50 234 PHE A CA 1
ATOM 1710 C C . PHE A 1 234 ? 7.555 9.991 -2.148 1.00 98.50 234 PHE A C 1
ATOM 1712 O O . PHE A 1 234 ? 6.610 10.562 -2.692 1.00 98.50 234 PHE A O 1
ATOM 1719 N N . ALA A 1 235 ? 8.437 10.654 -1.394 1.00 97.69 235 ALA A N 1
ATOM 1720 C CA . ALA A 1 235 ? 8.331 12.086 -1.109 1.00 97.69 235 ALA A CA 1
ATOM 1721 C C . ALA A 1 235 ? 8.438 12.974 -2.367 1.00 97.69 235 ALA A C 1
ATOM 1723 O O . ALA A 1 235 ? 8.042 14.136 -2.329 1.00 97.69 235 ALA A O 1
ATOM 1724 N N . ASN A 1 236 ? 8.948 12.421 -3.471 1.00 98.25 236 ASN A N 1
ATOM 1725 C CA . ASN A 1 236 ? 9.172 13.112 -4.740 1.00 98.25 236 ASN A CA 1
ATOM 1726 C C . ASN A 1 236 ? 8.159 12.709 -5.827 1.00 98.25 236 ASN A C 1
ATOM 1728 O O . ASN A 1 236 ? 8.331 13.061 -6.999 1.00 98.25 236 ASN A O 1
ATOM 1732 N N . LEU A 1 237 ? 7.113 11.956 -5.465 1.00 98.62 237 LEU A N 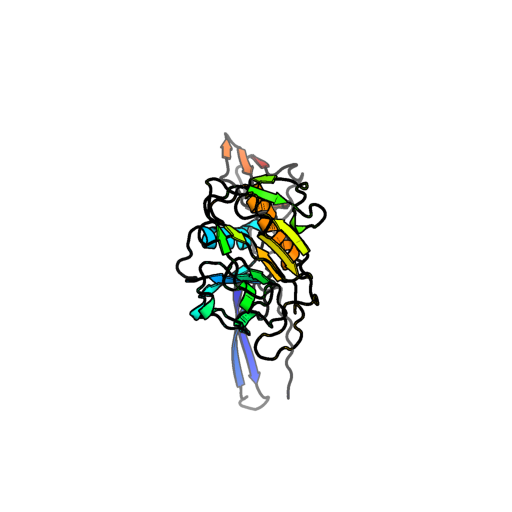1
ATOM 1733 C CA . LEU A 1 237 ? 6.044 11.608 -6.393 1.00 98.62 237 LEU A CA 1
ATOM 1734 C C . LEU A 1 237 ? 5.292 12.858 -6.856 1.00 98.62 237 LEU A C 1
ATOM 1736 O O . LEU A 1 237 ? 4.839 13.686 -6.066 1.00 98.62 237 LEU A O 1
ATOM 1740 N N . THR A 1 238 ? 5.099 12.942 -8.165 1.00 98.62 238 THR A N 1
ATOM 1741 C CA . THR A 1 238 ? 4.132 13.849 -8.798 1.00 98.62 238 THR A CA 1
ATOM 1742 C C . THR A 1 238 ? 2.694 13.488 -8.390 1.00 98.62 238 THR A C 1
ATOM 1744 O O . THR A 1 238 ? 2.452 12.382 -7.888 1.00 98.62 238 THR A O 1
ATOM 1747 N N . PRO A 1 239 ? 1.700 14.363 -8.638 1.00 97.81 239 PRO A N 1
ATOM 1748 C CA . PRO A 1 239 ? 0.290 14.009 -8.471 1.00 97.81 239 PRO A CA 1
ATOM 1749 C C . PRO A 1 239 ? -0.103 12.709 -9.192 1.00 97.81 239 PRO A C 1
ATOM 1751 O O . PRO A 1 239 ? -0.879 11.917 -8.657 1.00 97.81 239 PRO A O 1
ATOM 1754 N N . GLU A 1 240 ? 0.464 12.452 -10.369 1.00 97.69 240 GLU A N 1
ATOM 1755 C CA . GLU A 1 240 ? 0.250 11.236 -11.149 1.00 97.69 240 GLU A CA 1
ATOM 1756 C C . GLU A 1 240 ? 0.840 9.998 -10.460 1.00 97.69 240 GLU A C 1
ATOM 1758 O O . GLU A 1 240 ? 0.157 8.979 -10.325 1.00 97.69 240 GLU A O 1
ATOM 1763 N N . GLY A 1 241 ? 2.074 10.102 -9.955 1.00 98.50 241 GLY A N 1
ATOM 1764 C CA . GLY A 1 241 ? 2.724 9.046 -9.174 1.00 98.50 241 GLY A CA 1
ATOM 1765 C C . GLY A 1 241 ? 1.971 8.716 -7.879 1.00 98.50 241 GLY A C 1
ATOM 1766 O O . GLY A 1 241 ? 1.778 7.547 -7.545 1.00 98.50 241 GLY A O 1
ATOM 1767 N N . LEU A 1 242 ? 1.456 9.737 -7.189 1.00 98.25 242 LEU A N 1
ATOM 1768 C CA . LEU A 1 242 ? 0.601 9.571 -6.011 1.00 98.25 242 LEU A CA 1
ATOM 1769 C C . LEU A 1 242 ? -0.724 8.871 -6.350 1.00 98.25 242 LEU A C 1
ATOM 1771 O O . LEU A 1 242 ? -1.189 8.027 -5.586 1.00 98.25 242 LEU A O 1
ATOM 1775 N N . LYS A 1 243 ? -1.321 9.179 -7.507 1.00 97.56 243 LYS A N 1
ATOM 1776 C CA . LYS A 1 243 ? -2.553 8.528 -7.973 1.00 97.56 243 LYS A CA 1
ATOM 1777 C C . LYS A 1 243 ? -2.334 7.044 -8.295 1.00 97.56 243 LYS A C 1
ATOM 1779 O O . LYS A 1 243 ? -3.207 6.227 -8.005 1.00 97.56 243 LYS A O 1
ATOM 1784 N N . LEU A 1 244 ? -1.176 6.684 -8.857 1.00 98.50 244 LEU A N 1
ATOM 1785 C CA . LEU A 1 244 ? -0.786 5.281 -9.043 1.00 98.50 244 LEU A CA 1
ATOM 1786 C C . LEU A 1 244 ? -0.623 4.554 -7.707 1.00 98.50 244 LEU A C 1
ATOM 1788 O O . LEU A 1 244 ? -1.103 3.431 -7.569 1.00 98.50 244 LEU A O 1
ATOM 1792 N N . PHE A 1 245 ? 0.009 5.193 -6.720 1.00 98.62 245 PHE A N 1
ATOM 1793 C CA . PHE A 1 245 ? 0.143 4.616 -5.383 1.00 98.62 245 PHE A CA 1
ATOM 1794 C C . PHE A 1 245 ? -1.222 4.355 -4.731 1.00 98.62 245 PHE A C 1
ATOM 1796 O O . PHE A 1 245 ? -1.460 3.265 -4.212 1.00 98.62 245 PHE A O 1
ATOM 1803 N N . ASP A 1 246 ? -2.149 5.312 -4.812 1.00 97.62 246 ASP A N 1
ATOM 1804 C CA . ASP A 1 246 ? -3.506 5.136 -4.284 1.00 97.62 246 ASP A CA 1
ATOM 1805 C C . ASP A 1 246 ? -4.219 3.959 -4.952 1.00 97.62 246 ASP A C 1
ATOM 1807 O O . ASP A 1 246 ? -4.785 3.105 -4.268 1.00 97.62 246 ASP A O 1
ATOM 1811 N N . ALA A 1 247 ? -4.148 3.873 -6.284 1.00 97.94 247 ALA A N 1
ATOM 1812 C CA . ALA A 1 247 ? -4.729 2.765 -7.034 1.00 97.94 247 ALA A CA 1
ATOM 1813 C C . ALA A 1 247 ? -4.088 1.419 -6.655 1.00 97.94 247 ALA A C 1
ATOM 1815 O O . ALA A 1 247 ? -4.794 0.412 -6.550 1.00 97.94 247 ALA A O 1
ATOM 1816 N N . ALA A 1 248 ? -2.778 1.399 -6.391 1.00 98.38 248 ALA A N 1
ATOM 1817 C CA . ALA A 1 248 ? -2.066 0.221 -5.913 1.00 98.38 248 ALA A CA 1
ATOM 1818 C C . ALA A 1 248 ? -2.563 -0.229 -4.542 1.00 98.38 248 ALA A C 1
ATOM 1820 O O . ALA A 1 248 ? -2.947 -1.389 -4.382 1.00 98.38 248 ALA A O 1
ATOM 1821 N N . VAL A 1 249 ? -2.642 0.680 -3.570 1.00 98.12 249 VAL A N 1
ATOM 1822 C CA . VAL A 1 249 ? -3.153 0.368 -2.229 1.00 98.12 249 VAL A CA 1
ATOM 1823 C C . VAL A 1 249 ? -4.599 -0.122 -2.296 1.00 98.12 249 VAL A C 1
ATOM 1825 O O . VAL A 1 249 ? -4.925 -1.154 -1.704 1.00 98.12 249 VAL A O 1
ATOM 1828 N N . GLN A 1 250 ? -5.466 0.567 -3.040 1.00 96.06 250 GLN A N 1
ATOM 1829 C CA . GLN A 1 250 ? -6.885 0.219 -3.152 1.00 96.06 250 GLN A CA 1
ATOM 1830 C C . GLN A 1 250 ? -7.097 -1.136 -3.832 1.00 96.06 250 GLN A C 1
ATOM 1832 O O . GLN A 1 250 ? -7.870 -1.963 -3.346 1.00 96.06 250 GLN A O 1
ATOM 1837 N N . TRP A 1 251 ? -6.382 -1.410 -4.927 1.00 97.25 251 TRP A N 1
ATOM 1838 C CA . TRP A 1 251 ? -6.484 -2.696 -5.613 1.00 97.25 251 TRP A CA 1
ATOM 1839 C C . TRP A 1 251 ? -5.968 -3.842 -4.742 1.00 97.25 251 TRP A C 1
ATOM 1841 O O . TRP A 1 251 ? -6.630 -4.881 -4.647 1.00 97.25 251 TRP A O 1
ATOM 1851 N N . THR A 1 252 ? -4.824 -3.645 -4.079 1.00 98.31 252 THR A N 1
ATOM 1852 C CA . THR A 1 252 ? -4.163 -4.678 -3.266 1.00 98.31 252 THR A CA 1
ATOM 1853 C C . THR A 1 252 ? -4.994 -5.012 -2.037 1.00 98.31 252 THR A C 1
ATOM 1855 O O . THR A 1 252 ? -5.321 -6.172 -1.812 1.00 98.31 252 THR A O 1
ATOM 1858 N N . SER A 1 253 ? -5.424 -3.997 -1.288 1.00 96.69 253 SER A N 1
ATOM 1859 C CA . SER A 1 253 ? -6.270 -4.183 -0.103 1.00 96.69 253 SER A CA 1
ATOM 1860 C C . SER A 1 253 ? -7.705 -4.610 -0.440 1.00 96.69 253 SER A C 1
ATOM 1862 O O . SER A 1 253 ? -8.392 -5.186 0.399 1.00 96.69 253 SER A O 1
ATOM 1864 N N . GLY A 1 254 ? -8.184 -4.315 -1.655 1.00 93.62 254 GLY A N 1
ATOM 1865 C CA . GLY A 1 254 ? -9.600 -4.438 -2.014 1.00 93.62 254 GLY A CA 1
ATOM 1866 C C . GLY A 1 254 ? -10.495 -3.383 -1.355 1.00 93.62 254 GLY A C 1
ATOM 1867 O O . GLY A 1 254 ? -11.717 -3.499 -1.423 1.00 93.62 254 GLY A O 1
ATOM 1868 N N . ILE A 1 255 ? -9.908 -2.369 -0.716 1.00 89.44 255 ILE A N 1
ATOM 1869 C CA . ILE A 1 255 ? -10.621 -1.302 -0.021 1.00 89.44 255 ILE A CA 1
ATOM 1870 C C . ILE A 1 255 ? -10.543 -0.046 -0.879 1.00 89.44 255 ILE A C 1
ATOM 1872 O O . ILE A 1 255 ? -9.485 0.549 -1.046 1.00 89.44 255 ILE A O 1
ATOM 1876 N N . THR A 1 256 ? -11.687 0.380 -1.403 1.00 79.31 256 THR A N 1
ATOM 1877 C CA . THR A 1 256 ? -11.819 1.598 -2.218 1.00 79.31 256 THR A CA 1
ATOM 1878 C C . THR A 1 256 ? -12.259 2.806 -1.396 1.00 79.31 256 THR A C 1
ATOM 1880 O O . THR A 1 256 ? -12.706 3.805 -1.955 1.00 79.31 256 THR A O 1
ATOM 1883 N N . ASN A 1 257 ? -12.176 2.717 -0.065 1.00 61.16 257 ASN A N 1
ATOM 1884 C CA . ASN A 1 257 ? -12.503 3.828 0.816 1.00 61.16 257 ASN A CA 1
ATOM 1885 C C . ASN A 1 257 ? -11.449 4.923 0.629 1.00 61.16 257 ASN A C 1
ATOM 1887 O O . ASN A 1 257 ? -10.416 4.923 1.284 1.00 61.16 257 ASN A O 1
ATOM 1891 N N . THR A 1 258 ? -11.703 5.889 -0.248 1.00 54.12 258 THR A N 1
ATOM 1892 C CA . THR A 1 258 ? -11.140 7.220 -0.040 1.00 54.12 258 THR A CA 1
ATOM 1893 C C . THR A 1 258 ? -11.868 7.772 1.171 1.00 54.12 258 THR A C 1
ATOM 1895 O O . THR A 1 258 ? -13.094 7.925 1.117 1.00 54.12 258 THR A O 1
ATOM 1898 N N . VAL A 1 259 ? -11.168 8.043 2.273 1.00 50.75 259 VAL A N 1
ATOM 1899 C CA . VAL A 1 259 ? -11.784 8.881 3.300 1.00 50.75 259 VAL A CA 1
ATOM 1900 C C . VAL A 1 259 ? -12.181 10.169 2.600 1.00 50.75 259 VAL A C 1
ATOM 1902 O O . VAL A 1 259 ? -11.341 10.860 2.027 1.00 50.75 259 VAL A O 1
ATOM 1905 N N . SER A 1 260 ? -13.476 10.495 2.604 1.00 51.12 260 SER A N 1
ATOM 1906 C CA . SER A 1 260 ? -13.812 11.906 2.491 1.00 51.12 260 SER A CA 1
ATOM 1907 C C . SER A 1 260 ? -13.072 12.549 3.662 1.00 51.12 260 SER A C 1
ATOM 1909 O O . SER A 1 260 ? -13.302 12.092 4.790 1.00 51.12 260 SER A O 1
ATOM 1911 N N . PRO A 1 261 ? -12.117 13.469 3.417 1.00 57.06 261 PRO A N 1
ATOM 1912 C CA . PRO A 1 261 ? -11.262 13.995 4.471 1.00 57.06 261 PRO A CA 1
ATOM 1913 C C . PRO A 1 261 ? -12.139 14.381 5.655 1.00 57.06 261 PRO A C 1
ATOM 1915 O O . PRO A 1 261 ? -13.211 14.959 5.441 1.00 57.06 261 PRO A O 1
ATOM 1918 N N . GLN A 1 262 ? -11.737 13.980 6.869 1.00 61.34 262 GLN A N 1
ATOM 1919 C CA . GLN A 1 262 ? -12.540 14.249 8.061 1.00 61.34 262 GLN A CA 1
ATOM 1920 C C . GLN A 1 262 ? -12.953 15.719 8.046 1.00 61.34 262 GLN A C 1
ATOM 1922 O O . GLN A 1 262 ? -12.085 16.580 7.854 1.00 61.34 262 GLN A O 1
ATOM 1927 N N . PRO A 1 263 ? -14.251 16.020 8.197 1.00 76.94 263 PRO A N 1
ATOM 1928 C CA . PRO A 1 263 ? -14.703 17.365 7.998 1.00 76.94 263 PRO A CA 1
ATOM 1929 C C . PRO A 1 263 ? -14.110 18.245 9.078 1.00 76.94 263 PRO A C 1
ATOM 1931 O O . PRO A 1 263 ? -14.280 18.003 10.275 1.00 76.94 263 PRO A O 1
ATOM 1934 N N . LYS A 1 264 ? -13.383 19.262 8.636 1.00 81.75 264 LYS A N 1
ATOM 1935 C CA . LYS A 1 264 ? -12.662 20.174 9.509 1.00 81.75 264 LYS A CA 1
ATOM 1936 C C . LYS A 1 264 ? -13.160 21.576 9.240 1.00 81.75 264 LYS A C 1
ATOM 1938 O O . LYS A 1 264 ? -13.082 22.041 8.105 1.00 81.75 264 LYS A O 1
ATOM 1943 N N . PHE A 1 265 ? -13.641 22.239 10.287 1.00 88.56 265 PHE A N 1
ATOM 1944 C CA . PHE A 1 265 ? -13.937 23.661 10.213 1.00 88.56 265 PHE A CA 1
ATOM 1945 C C . PHE A 1 265 ? -12.660 24.452 9.936 1.00 88.56 265 PHE A C 1
ATOM 1947 O O . PHE A 1 265 ? -11.627 24.246 10.584 1.00 88.56 265 PHE A O 1
ATOM 1954 N N . ASP A 1 266 ? -12.756 25.376 8.993 1.00 87.12 266 ASP A N 1
ATOM 1955 C CA . ASP A 1 266 ? -11.762 26.422 8.821 1.00 87.12 266 ASP A CA 1
ATOM 1956 C C . ASP A 1 266 ? -11.906 27.454 9.953 1.00 87.12 266 ASP A C 1
ATOM 1958 O O . ASP A 1 266 ? -12.931 27.485 10.650 1.00 87.12 266 ASP A O 1
ATOM 1962 N N . PRO A 1 267 ? -10.903 28.323 10.169 1.00 88.94 267 PRO A N 1
ATOM 1963 C CA . PRO A 1 267 ? -11.061 29.454 11.071 1.00 88.94 267 PRO A CA 1
ATOM 1964 C C . PRO A 1 267 ? -12.309 30.278 10.696 1.00 88.94 267 PRO A C 1
ATOM 1966 O O . PRO A 1 267 ? -12.443 30.674 9.535 1.00 88.94 267 PRO A O 1
ATOM 1969 N N . PRO A 1 268 ? -13.225 30.554 11.644 1.00 90.31 268 PRO A N 1
ATOM 1970 C CA . PRO A 1 268 ? -14.432 31.309 11.343 1.00 90.31 268 PRO A CA 1
ATOM 1971 C C . PRO A 1 268 ? -14.086 32.750 10.956 1.00 90.31 268 PRO A C 1
ATOM 1973 O O . PRO A 1 268 ? -13.244 33.392 11.587 1.00 90.31 268 PRO A O 1
ATOM 1976 N N . VAL A 1 269 ? -14.776 33.280 9.948 1.00 93.69 269 VAL A N 1
ATOM 1977 C CA . VAL A 1 269 ? -14.604 34.666 9.492 1.00 93.69 269 VAL A CA 1
ATOM 1978 C C . VAL A 1 269 ? -15.710 35.529 10.086 1.00 93.69 269 VAL A C 1
ATOM 1980 O O . VAL A 1 269 ? -16.892 35.261 9.879 1.00 93.69 269 VAL A O 1
ATOM 1983 N N . ILE A 1 270 ? -15.334 36.582 10.812 1.00 92.06 270 ILE A N 1
ATOM 1984 C CA . ILE A 1 270 ? -16.274 37.545 11.397 1.00 92.06 270 ILE A CA 1
ATOM 1985 C C . ILE A 1 270 ? -16.272 38.814 10.547 1.00 92.06 270 ILE A C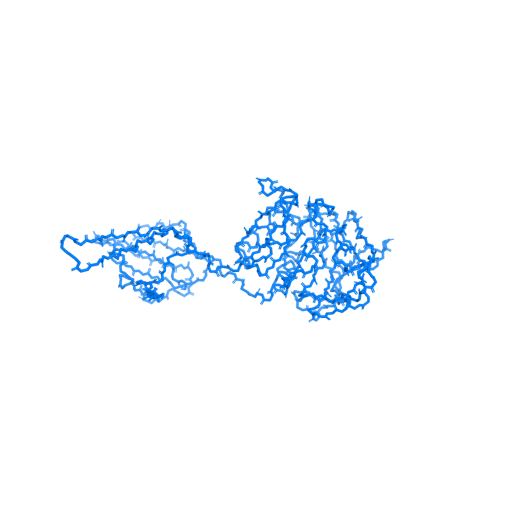 1
ATOM 1987 O O . ILE A 1 270 ? -15.216 39.392 10.296 1.00 92.06 270 ILE A O 1
ATOM 1991 N N . SER A 1 271 ? -17.453 39.267 10.129 1.00 93.00 271 SER A N 1
ATOM 1992 C CA . SER A 1 271 ? -17.625 40.540 9.425 1.00 93.00 271 SER A CA 1
ATOM 1993 C C . SER A 1 271 ? -18.925 41.209 9.859 1.00 93.00 271 SER A C 1
ATOM 1995 O O . SER A 1 271 ? -20.013 40.651 9.703 1.00 93.00 271 SER A O 1
ATOM 1997 N N . GLY A 1 272 ? -18.819 42.398 10.456 1.00 89.62 272 GLY A N 1
ATOM 1998 C CA . GLY A 1 272 ? -19.960 43.074 11.071 1.00 89.62 272 GLY A CA 1
ATOM 1999 C C . GLY A 1 272 ? -20.615 42.211 12.155 1.00 89.62 272 GLY A C 1
ATOM 2000 O O . GLY A 1 272 ? -19.950 41.763 13.085 1.00 89.62 272 GLY A O 1
ATOM 2001 N N . ASN A 1 273 ? -21.921 41.969 12.028 1.00 89.94 273 ASN A N 1
ATOM 2002 C CA . ASN A 1 273 ? -22.688 41.103 12.929 1.00 89.94 273 ASN A CA 1
ATOM 2003 C C . ASN A 1 273 ? -22.826 39.660 12.414 1.00 89.94 273 ASN A C 1
ATOM 2005 O O . ASN A 1 273 ? -23.715 38.942 12.869 1.00 89.94 273 ASN A O 1
ATOM 2009 N N . GLN A 1 274 ? -22.003 39.237 11.453 1.00 91.44 274 GLN A N 1
ATOM 2010 C CA . GLN A 1 274 ? -22.076 37.906 10.856 1.00 91.44 274 GLN A CA 1
ATOM 2011 C C . GLN A 1 274 ? -20.835 37.076 11.174 1.00 91.44 274 GLN A C 1
ATOM 2013 O O . GLN A 1 274 ? -19.712 37.581 11.197 1.00 91.44 274 GLN A O 1
ATOM 2018 N N . VAL A 1 275 ? -21.059 35.781 11.378 1.00 91.62 275 VAL A N 1
ATOM 2019 C CA . VAL A 1 275 ? -20.030 34.746 11.475 1.00 91.62 275 VAL A CA 1
ATOM 2020 C C . VAL A 1 275 ? -20.205 33.820 10.282 1.00 91.62 275 VAL A C 1
ATOM 2022 O O . VAL A 1 275 ? -21.283 33.264 10.085 1.00 91.62 275 VAL A O 1
ATOM 2025 N N . THR A 1 276 ? -19.148 33.647 9.498 1.00 93.69 276 THR A N 1
ATOM 2026 C CA . THR A 1 276 ? -19.080 32.649 8.430 1.00 93.69 276 THR A CA 1
ATOM 2027 C C . THR A 1 276 ? -18.276 31.454 8.910 1.00 93.69 276 THR A C 1
ATOM 2029 O O . THR A 1 276 ? -17.142 31.590 9.367 1.00 93.69 276 THR A O 1
ATOM 2032 N N . ILE A 1 277 ? -18.896 30.288 8.802 1.00 93.94 277 ILE A N 1
ATOM 2033 C CA . ILE A 1 277 ? -18.355 28.981 9.135 1.00 93.94 277 ILE A CA 1
ATOM 2034 C C . ILE A 1 277 ? -18.148 28.250 7.816 1.00 93.94 277 ILE A C 1
ATOM 2036 O O . ILE A 1 277 ? -19.119 27.997 7.107 1.00 93.94 277 ILE A O 1
ATOM 2040 N N . SER A 1 278 ? -16.914 27.890 7.487 1.00 94.00 278 SER A N 1
ATOM 2041 C CA . SER A 1 278 ? -16.621 27.006 6.359 1.00 94.00 278 SER A CA 1
ATOM 2042 C C . SER A 1 278 ? -15.917 25.741 6.822 1.00 94.00 278 SER A C 1
ATOM 2044 O O . SER A 1 278 ? -15.421 25.672 7.949 1.00 94.00 278 SER A O 1
ATOM 2046 N N . TRP A 1 279 ? -15.940 24.709 5.985 1.00 91.69 279 TRP A N 1
ATOM 2047 C CA . TRP A 1 279 ? -15.246 23.463 6.275 1.00 91.69 279 TRP A CA 1
ATOM 2048 C C . TRP A 1 279 ? -14.695 22.787 5.022 1.00 91.69 279 TRP A C 1
ATOM 2050 O O . TRP A 1 279 ? -15.168 22.956 3.898 1.00 91.69 279 TRP A O 1
ATOM 2060 N N . THR A 1 280 ? -13.706 21.936 5.236 1.00 83.12 280 THR A N 1
ATOM 2061 C CA . THR A 1 280 ? -13.239 20.959 4.247 1.00 83.12 280 THR A CA 1
ATOM 2062 C C . THR A 1 280 ? -13.897 19.603 4.514 1.00 83.12 280 THR A C 1
ATOM 2064 O O . THR A 1 280 ? -14.402 19.381 5.611 1.00 83.12 280 THR A O 1
ATOM 2067 N N . GLY A 1 281 ? -13.936 18.707 3.522 1.00 75.62 281 GLY A N 1
ATOM 2068 C CA . GLY A 1 281 ? -14.584 17.388 3.640 1.00 75.62 281 GLY A CA 1
ATOM 2069 C C . GLY A 1 281 ? -16.092 17.387 3.361 1.00 75.62 281 GLY A C 1
ATOM 2070 O O . GLY A 1 281 ? -16.712 18.440 3.210 1.00 75.62 281 GLY A O 1
ATOM 2071 N N . ALA A 1 282 ? -16.691 16.198 3.246 1.00 78.56 282 ALA A N 1
ATOM 2072 C CA . ALA A 1 282 ? -18.135 16.041 3.056 1.00 78.56 282 ALA A CA 1
ATOM 2073 C C . ALA A 1 282 ? -18.856 15.844 4.396 1.00 78.56 282 ALA A C 1
ATOM 2075 O O . ALA A 1 282 ? -18.319 15.221 5.313 1.00 78.56 282 ALA A O 1
ATOM 2076 N N . GLY A 1 283 ? -20.094 16.329 4.488 1.00 84.50 283 GLY A N 1
ATOM 2077 C CA . GLY A 1 283 ? -20.973 16.062 5.621 1.00 84.50 283 GLY A CA 1
ATOM 2078 C C . GLY A 1 283 ? -22.143 17.035 5.717 1.00 84.50 283 GLY A C 1
ATOM 2079 O O . GLY A 1 283 ? -22.263 17.986 4.947 1.00 84.50 283 GLY A O 1
ATOM 2080 N N . ILE A 1 284 ? -23.020 16.772 6.680 1.00 90.56 284 ILE A N 1
ATOM 2081 C CA . ILE A 1 284 ? -24.212 17.562 6.964 1.00 90.56 284 ILE A CA 1
ATOM 2082 C C . ILE A 1 284 ? -23.907 18.523 8.115 1.00 90.56 284 ILE A C 1
ATOM 2084 O O . ILE A 1 284 ? -23.621 18.078 9.228 1.00 90.56 284 ILE A O 1
ATOM 2088 N N . LEU A 1 285 ? -24.006 19.835 7.876 1.00 94.19 285 LEU A N 1
ATOM 2089 C CA . LEU A 1 285 ? -23.943 20.824 8.950 1.00 94.19 285 LEU A CA 1
ATOM 2090 C C . LEU A 1 285 ? -25.148 20.663 9.891 1.00 94.19 285 LEU A C 1
ATOM 2092 O O . LEU A 1 285 ? -26.306 20.677 9.468 1.00 94.19 285 LEU A O 1
ATOM 2096 N N . GLN A 1 286 ? -24.865 20.504 11.179 1.00 95.38 286 GLN A N 1
ATOM 2097 C CA . GLN A 1 286 ? -25.862 20.443 12.239 1.00 95.38 286 GLN A CA 1
ATOM 2098 C C . GLN A 1 286 ? -25.637 21.564 13.249 1.00 95.38 286 GLN A C 1
ATOM 2100 O O . GLN A 1 286 ? -24.499 21.974 13.488 1.00 95.38 286 GLN A O 1
ATOM 2105 N N . GLU A 1 287 ? -26.722 22.015 13.871 1.00 93.56 287 GLU A N 1
ATOM 2106 C CA . GLU A 1 287 ? -26.714 23.010 14.934 1.00 93.56 287 GLU A CA 1
ATOM 2107 C C . GLU A 1 287 ? -27.389 22.506 16.214 1.00 93.56 287 GLU A C 1
ATOM 2109 O O . GLU A 1 287 ? -28.271 21.642 16.182 1.00 93.56 287 GLU A O 1
ATOM 2114 N N . ALA A 1 288 ? -26.958 23.069 17.341 1.00 92.88 288 ALA A N 1
ATOM 2115 C CA . ALA A 1 288 ? -27.538 22.857 18.660 1.00 92.88 288 ALA A CA 1
ATOM 2116 C C . ALA A 1 288 ? -27.551 24.175 19.450 1.00 92.88 288 ALA A C 1
ATOM 2118 O O . ALA A 1 288 ? -26.642 25.002 19.325 1.00 92.88 288 ALA A O 1
ATOM 2119 N N . SER A 1 289 ? -28.569 24.370 20.287 1.00 89.81 289 SER A N 1
ATOM 2120 C CA . SER A 1 289 ? -28.674 25.510 21.215 1.00 89.81 289 SER A CA 1
ATOM 2121 C C . SER A 1 289 ? -28.161 25.181 22.621 1.00 89.81 289 SER A C 1
ATOM 2123 O O . SER A 1 289 ? -27.876 26.083 23.408 1.00 89.81 289 SER A O 1
ATOM 2125 N N . ASN A 1 290 ? -28.007 23.894 22.934 1.00 86.31 290 ASN A N 1
ATOM 2126 C CA . ASN A 1 290 ? -27.439 23.396 24.179 1.00 86.31 290 ASN A CA 1
ATOM 2127 C C . ASN A 1 290 ? -26.712 22.069 23.924 1.00 86.31 290 ASN A C 1
ATOM 2129 O O . ASN A 1 290 ? -27.053 21.357 22.987 1.00 86.31 290 ASN A O 1
ATOM 2133 N N . LEU A 1 291 ? -25.730 21.737 24.759 1.00 87.06 291 LEU A N 1
ATOM 2134 C CA . LEU A 1 291 ? -24.997 20.474 24.696 1.00 87.06 291 LEU A CA 1
ATOM 2135 C C . LEU A 1 291 ? -25.160 19.747 26.031 1.00 87.06 291 LEU A C 1
ATOM 2137 O O . LEU A 1 291 ? -24.421 19.992 26.980 1.00 87.06 291 LEU A O 1
ATOM 2141 N N . THR A 1 292 ? -26.148 18.861 26.101 1.00 86.19 292 THR A N 1
ATOM 2142 C CA . THR A 1 292 ? -26.389 17.966 27.243 1.00 86.19 292 THR A CA 1
ATOM 2143 C C . THR A 1 292 ? -25.661 16.629 27.092 1.00 86.19 292 THR A C 1
ATOM 2145 O O . THR A 1 292 ? -25.560 15.864 28.048 1.00 86.19 292 THR A O 1
ATOM 2148 N N . GLY A 1 293 ? -25.133 16.358 25.892 1.00 79.50 293 GLY A N 1
ATOM 2149 C CA . GLY A 1 293 ? -24.510 15.087 25.522 1.00 79.50 293 GLY A CA 1
ATOM 2150 C C . GLY A 1 293 ? -25.498 14.102 24.892 1.00 79.50 293 GLY A C 1
ATOM 2151 O O . GLY A 1 293 ? -25.099 13.007 24.500 1.00 79.50 293 GLY A O 1
ATOM 2152 N N . ASN A 1 294 ? -26.770 14.485 24.751 1.00 81.94 294 ASN A N 1
ATOM 2153 C CA . ASN A 1 294 ? -27.778 13.684 24.073 1.00 81.94 294 ASN A CA 1
ATOM 2154 C C . ASN A 1 294 ? -27.672 13.888 22.547 1.00 81.94 294 ASN A C 1
ATOM 2156 O O . ASN A 1 294 ? -27.636 15.028 22.082 1.00 81.94 294 ASN A O 1
ATOM 2160 N N . PRO A 1 295 ? -27.672 12.825 21.722 1.00 77.94 295 PRO A N 1
ATOM 2161 C CA . PRO A 1 295 ? -27.718 12.965 20.266 1.00 77.94 295 PRO A CA 1
ATOM 2162 C C . PRO A 1 295 ? -28.871 13.838 19.746 1.00 77.94 295 PRO A C 1
ATOM 2164 O O . PRO A 1 295 ? -28.717 14.460 18.696 1.00 77.94 295 PRO A O 1
ATOM 2167 N N . ALA A 1 296 ? -29.987 13.905 20.481 1.00 87.88 296 ALA A N 1
ATOM 2168 C CA . ALA A 1 296 ? -31.158 14.718 20.158 1.00 87.88 296 ALA A CA 1
ATOM 2169 C C . ALA A 1 296 ? -30.950 16.233 20.341 1.00 87.88 296 ALA A C 1
ATOM 2171 O O . ALA A 1 296 ? -31.781 17.009 19.879 1.00 87.88 296 ALA A O 1
ATOM 2172 N N . ASP A 1 297 ? -29.846 16.665 20.962 1.00 88.38 297 ASP A N 1
ATOM 2173 C CA . ASP A 1 297 ? -29.481 18.086 21.056 1.00 88.38 297 ASP A CA 1
ATOM 2174 C C . ASP A 1 297 ? -29.230 18.713 19.671 1.00 88.38 297 ASP A C 1
ATOM 2176 O O . ASP A 1 297 ? -29.302 19.930 19.503 1.00 88.38 297 ASP A O 1
ATOM 2180 N N . TRP A 1 298 ? -28.911 17.876 18.679 1.00 93.69 298 TRP A N 1
ATOM 2181 C CA . TRP A 1 298 ? -28.481 18.290 17.351 1.00 93.69 298 TRP A CA 1
ATOM 2182 C C . TRP A 1 298 ? -29.585 18.149 16.311 1.00 93.69 298 TRP A C 1
ATOM 2184 O O . TRP A 1 298 ? -30.201 17.093 16.164 1.00 93.69 298 TRP A O 1
ATOM 2194 N N . SER A 1 299 ? -29.735 19.182 15.490 1.00 94.88 299 SER A N 1
ATOM 2195 C CA . SER A 1 299 ? -30.630 19.196 14.333 1.00 94.88 299 SER A CA 1
ATOM 2196 C C . SER A 1 299 ? -29.880 19.641 13.081 1.00 94.88 299 SER A C 1
ATOM 2198 O O . SER A 1 299 ? -28.858 20.318 13.174 1.00 94.88 299 SER A O 1
ATOM 2200 N 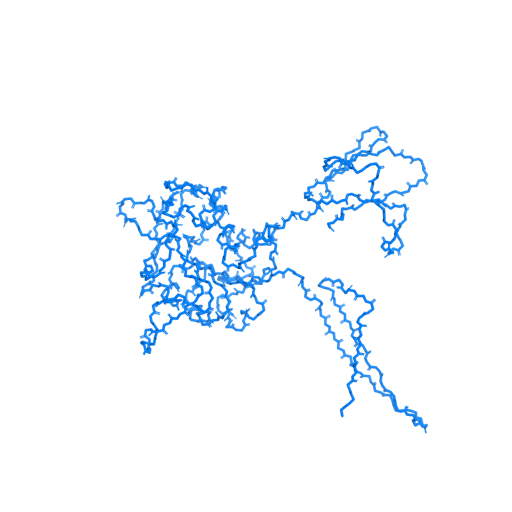N . ASN A 1 300 ? -30.336 19.226 11.898 1.00 96.25 300 ASN A N 1
ATOM 2201 C CA . ASN A 1 300 ? -29.734 19.696 10.649 1.00 96.25 300 ASN A CA 1
ATOM 2202 C C . ASN A 1 300 ? -30.008 21.190 10.480 1.00 96.25 300 ASN A C 1
ATOM 2204 O O . ASN A 1 300 ? -31.135 21.634 10.710 1.00 96.25 300 ASN A O 1
ATOM 2208 N N . VAL A 1 301 ? -29.003 21.941 10.027 1.00 93.38 301 VAL A N 1
ATOM 2209 C CA . VAL A 1 301 ? -29.224 23.326 9.605 1.00 93.38 301 VAL A CA 1
ATOM 2210 C C . VAL A 1 301 ? -30.213 23.320 8.436 1.00 93.38 301 VAL A C 1
ATOM 2212 O O . VAL A 1 301 ? -30.098 22.510 7.514 1.00 93.38 301 VAL A O 1
ATOM 2215 N N . ASN A 1 302 ? -31.226 24.186 8.503 1.00 91.12 302 ASN A N 1
ATOM 2216 C CA . ASN A 1 302 ? -32.293 24.262 7.510 1.00 91.12 302 ASN A CA 1
ATOM 2217 C C . ASN A 1 302 ? -32.509 25.720 7.049 1.00 91.12 302 ASN A C 1
ATOM 2219 O O . ASN A 1 302 ? -32.826 26.565 7.890 1.00 91.12 302 ASN A O 1
ATOM 2223 N N . PRO A 1 303 ? -32.391 26.023 5.743 1.00 90.81 303 PRO A N 1
ATOM 2224 C CA . PRO A 1 303 ? -31.984 25.110 4.674 1.00 90.81 303 PRO A CA 1
ATOM 2225 C C . PRO A 1 303 ? -30.536 24.651 4.842 1.00 90.81 303 PRO A C 1
ATOM 2227 O O . PRO A 1 303 ? -29.699 25.378 5.377 1.00 90.81 303 PRO A O 1
ATOM 2230 N N . GLN A 1 304 ? -30.249 23.442 4.361 1.00 92.12 304 GLN A N 1
ATOM 2231 C CA . GLN A 1 304 ? -28.878 22.960 4.342 1.00 92.12 304 GLN A CA 1
ATOM 2232 C C . GLN A 1 304 ? -28.041 23.821 3.384 1.00 92.12 304 GLN A C 1
ATOM 2234 O O . GLN A 1 304 ? -28.515 24.114 2.281 1.00 92.12 304 GLN A O 1
ATOM 2239 N N . PRO A 1 305 ? -26.806 24.212 3.749 1.00 91.31 305 PRO A N 1
ATOM 2240 C CA . PRO A 1 305 ? -25.940 24.952 2.849 1.00 91.31 305 PRO A CA 1
ATOM 2241 C C . PRO A 1 305 ? -25.662 24.175 1.559 1.00 91.31 305 PRO A C 1
ATOM 2243 O O . PRO A 1 305 ? -25.372 22.981 1.589 1.00 91.31 305 PRO A O 1
ATOM 2246 N N . ALA A 1 306 ? -25.725 24.865 0.418 1.00 83.50 306 ALA A N 1
ATOM 2247 C CA . ALA A 1 306 ? -25.465 24.274 -0.899 1.00 83.50 306 ALA A CA 1
ATOM 2248 C C . ALA A 1 306 ? -23.974 23.958 -1.151 1.00 83.50 306 ALA A C 1
ATOM 2250 O O . ALA A 1 306 ? -23.632 23.317 -2.140 1.00 83.50 306 ALA A O 1
ATOM 2251 N N . GLY A 1 307 ? -23.087 24.405 -0.261 1.00 88.38 307 GLY A N 1
ATOM 2252 C CA . GLY A 1 307 ? -21.659 24.105 -0.260 1.00 88.38 307 GLY A CA 1
ATOM 2253 C C . GLY A 1 307 ? -21.115 24.135 1.164 1.00 88.38 307 GLY A C 1
ATOM 2254 O O . GLY A 1 307 ? -21.872 24.285 2.121 1.00 88.38 307 GLY A O 1
ATOM 2255 N N . ASN A 1 308 ? -19.797 24.043 1.320 1.00 92.75 308 ASN A N 1
ATOM 2256 C CA . ASN A 1 308 ? -19.175 23.959 2.641 1.00 92.75 308 ASN A CA 1
ATOM 2257 C C . ASN A 1 308 ? -18.966 25.322 3.318 1.00 92.75 308 ASN A C 1
ATOM 2259 O O . ASN A 1 308 ? -17.902 25.605 3.865 1.00 92.75 308 ASN A O 1
ATOM 2263 N N . THR A 1 309 ? -19.959 26.200 3.233 1.00 94.06 309 THR A N 1
ATOM 2264 C CA . THR A 1 309 ? -19.936 27.510 3.880 1.00 94.06 309 THR A CA 1
ATOM 2265 C C . THR A 1 309 ? -21.325 27.864 4.386 1.00 94.06 309 THR A C 1
ATOM 2267 O O . THR A 1 309 ? -22.322 27.633 3.705 1.00 94.06 309 THR A O 1
ATOM 2270 N N . PHE A 1 310 ? -21.397 28.410 5.592 1.00 94.50 310 PHE A N 1
ATOM 2271 C CA . PHE A 1 310 ? -22.628 28.819 6.244 1.00 94.50 310 PHE A CA 1
ATOM 2272 C C . PHE A 1 310 ? -22.407 30.115 7.012 1.00 94.50 310 PHE A C 1
ATOM 2274 O O . PHE A 1 310 ? -21.532 30.197 7.874 1.00 94.50 310 PHE A O 1
ATOM 2281 N N . THR A 1 311 ? -23.226 31.121 6.721 1.00 92.62 311 THR A N 1
ATOM 2282 C CA . THR A 1 311 ? -23.150 32.424 7.379 1.00 92.62 311 THR A CA 1
ATOM 2283 C C . THR A 1 311 ? -24.354 32.625 8.283 1.00 92.62 311 THR A C 1
ATOM 2285 O O . THR A 1 311 ? -25.499 32.473 7.861 1.00 92.62 311 THR A O 1
ATOM 2288 N N . VAL A 1 312 ? -24.089 32.992 9.535 1.00 89.81 312 VAL A N 1
ATOM 2289 C CA . VAL A 1 312 ? -25.104 33.238 10.558 1.00 89.81 312 VAL A CA 1
ATOM 2290 C C . VAL A 1 312 ? -24.950 34.637 11.144 1.00 89.81 312 VAL A C 1
ATOM 2292 O O . VAL A 1 312 ? -23.843 35.094 11.428 1.00 89.81 312 VAL A O 1
ATOM 2295 N N . THR A 1 313 ? -26.071 35.322 11.360 1.00 88.62 313 THR A N 1
ATOM 2296 C CA . THR A 1 313 ? -26.102 36.589 12.096 1.00 88.62 313 THR A CA 1
ATOM 2297 C C . THR A 1 313 ? -26.025 36.326 13.599 1.00 88.62 313 THR A C 1
ATOM 2299 O O . THR A 1 313 ? -26.808 35.553 14.151 1.00 88.62 313 THR A O 1
ATOM 2302 N N . VAL A 1 314 ? -25.091 36.987 14.277 1.00 81.06 314 VAL A N 1
ATOM 2303 C CA . VAL A 1 314 ? -24.909 36.899 15.726 1.00 81.06 314 VAL A CA 1
ATOM 2304 C C . VAL A 1 314 ? -26.030 37.677 16.418 1.00 81.06 314 VAL A C 1
ATOM 2306 O O . VAL A 1 314 ? -26.074 38.906 16.370 1.00 81.06 314 VAL A O 1
ATOM 2309 N N . GLY A 1 315 ? -26.960 36.948 17.039 1.00 72.25 315 GLY A N 1
ATOM 2310 C CA . GLY A 1 315 ? -28.033 37.498 17.873 1.00 72.25 315 GLY A CA 1
ATOM 2311 C C . GLY A 1 315 ? -27.624 37.671 19.343 1.00 72.25 315 GLY A C 1
ATOM 2312 O O . GLY A 1 315 ? -26.628 37.112 19.794 1.00 72.25 315 GLY A O 1
ATOM 2313 N N . ALA A 1 316 ? -28.414 38.431 20.108 1.00 60.97 316 ALA A N 1
ATOM 2314 C CA . ALA A 1 316 ? -28.037 38.897 21.448 1.00 60.97 316 ALA A CA 1
ATOM 2315 C C . ALA A 1 316 ? -28.216 37.884 22.604 1.00 60.97 316 ALA A C 1
ATOM 2317 O O . ALA A 1 316 ? -27.795 38.194 23.716 1.00 60.97 316 ALA A O 1
ATOM 2318 N N . THR A 1 317 ? -28.845 36.712 22.413 1.00 56.19 317 THR A N 1
ATOM 2319 C CA . THR A 1 317 ? -29.368 35.952 23.577 1.00 56.19 317 THR A CA 1
ATOM 2320 C C . THR A 1 317 ? -29.210 34.426 23.598 1.00 56.19 317 THR A C 1
ATOM 2322 O O . THR A 1 317 ? -29.628 33.819 24.581 1.00 56.19 317 THR A O 1
ATOM 2325 N N . SER A 1 318 ? -28.550 33.764 22.641 1.00 66.06 318 SER A N 1
ATOM 2326 C CA . SER A 1 318 ? -28.245 32.327 22.808 1.00 66.06 318 SER A CA 1
ATOM 2327 C C . SER A 1 318 ? -26.961 31.883 22.122 1.00 66.06 318 SER A C 1
ATOM 2329 O O . SER A 1 318 ? -26.700 32.244 20.975 1.00 66.06 318 SER A O 1
ATOM 2331 N N . ARG A 1 319 ? -26.191 31.033 22.810 1.00 82.25 319 ARG A N 1
ATOM 2332 C CA . ARG A 1 319 ? -25.059 30.308 22.223 1.00 82.25 319 ARG A CA 1
ATOM 2333 C C . ARG A 1 319 ? -25.592 29.320 21.182 1.00 82.25 319 ARG A C 1
ATOM 2335 O O . ARG A 1 319 ? -26.588 28.648 21.433 1.00 82.25 319 ARG A O 1
ATOM 2342 N N . LYS A 1 320 ? -24.921 29.230 20.036 1.00 87.50 320 LYS A N 1
ATOM 2343 C CA . LYS A 1 320 ? -25.128 28.165 19.051 1.00 87.50 320 LYS A CA 1
ATOM 2344 C C . LYS A 1 320 ? -23.851 27.351 18.920 1.00 87.50 320 LYS A C 1
ATOM 2346 O O . LYS A 1 320 ? -22.754 27.909 18.938 1.00 87.50 320 LYS A O 1
ATOM 2351 N N . PHE A 1 321 ? -24.015 26.048 18.774 1.00 90.56 321 PHE A N 1
ATOM 2352 C CA . PHE A 1 321 ? -22.944 25.099 18.515 1.00 90.56 321 PHE A CA 1
ATOM 2353 C C . PHE A 1 321 ? -23.160 24.490 17.139 1.00 90.56 321 PHE A C 1
ATOM 2355 O O . PHE A 1 321 ? -24.300 24.256 16.744 1.00 90.56 321 PHE A O 1
ATOM 2362 N N . TYR A 1 322 ? -22.067 24.217 16.434 1.00 92.62 322 TYR A N 1
ATOM 2363 C CA . TYR A 1 322 ? -22.095 23.628 15.102 1.00 92.62 322 TYR A CA 1
ATOM 2364 C C . TYR A 1 322 ? -21.206 22.393 15.061 1.00 92.62 322 TYR A C 1
ATOM 2366 O O . TYR A 1 322 ? -20.147 22.359 15.690 1.00 92.62 322 TYR A O 1
ATOM 2374 N N . ARG A 1 323 ? -21.634 21.384 14.306 1.00 92.31 323 ARG A N 1
ATOM 2375 C CA . ARG A 1 323 ? -20.816 20.217 13.965 1.00 92.31 323 ARG A CA 1
ATOM 2376 C C . ARG A 1 323 ? -21.077 19.799 12.531 1.00 92.31 323 ARG A C 1
ATOM 2378 O O . ARG A 1 323 ? -22.153 20.060 11.998 1.00 92.31 323 ARG A O 1
ATOM 2385 N N . ILE A 1 324 ? -20.127 19.080 11.951 1.00 91.19 324 ILE A N 1
ATOM 2386 C CA . ILE A 1 324 ? -20.350 18.357 10.704 1.00 91.19 324 ILE A CA 1
ATOM 2387 C C . ILE A 1 324 ? -20.619 16.895 11.047 1.00 91.19 324 ILE A C 1
ATOM 2389 O O . ILE A 1 324 ? -19.815 16.253 11.721 1.00 91.19 324 ILE A O 1
ATOM 2393 N N . ARG A 1 325 ? -21.770 16.379 10.614 1.00 84.62 325 ARG A N 1
ATOM 2394 C CA . ARG A 1 325 ? -22.115 14.962 10.716 1.00 84.62 325 ARG A CA 1
ATOM 2395 C C . ARG A 1 325 ? -21.793 14.276 9.392 1.00 84.62 325 ARG A C 1
ATOM 2397 O O . ARG A 1 325 ? -22.361 14.655 8.369 1.00 84.62 325 ARG A O 1
ATOM 2404 N N . GLN A 1 326 ? -20.914 13.279 9.432 1.00 73.62 326 GLN A N 1
ATOM 2405 C CA . GLN A 1 326 ? -20.766 12.304 8.348 1.00 73.62 326 GLN A CA 1
ATOM 2406 C C . GLN A 1 326 ? -21.800 11.188 8.491 1.00 73.62 326 GLN A C 1
ATOM 2408 O O . GLN A 1 326 ? -22.179 10.874 9.648 1.00 73.62 326 GLN A O 1
#

Sequence (326 aa):
VTTISATPPGVLPFLSSNNVTLVFSDNGTPALTRTNQWSFTVESSLPKVLFVAANPAVLNPSDAAAKARLESVLGFEVVAVGDTASQTSDANRKALIVISSTVGSGNVNTKFRDVAVPILNWEAALEDDLLAAPLAGVTVANQTQIEIANATHPLAAGFPAGPLTILNPAQSVSYTDPNANAIIIARLADPTVGNSPVIFVFPKGTDMEPDPTTGAPFKAPEKRVGFFLNNDTFANLTPEGLKLFDAAVQWTSGITNTVSPQPKFDPPVISGNQVTISWTGAGILQEASNLTGNPADWSNVNPQPAGNTFTVTVGATSRKFYRIRQ

Foldseek 3Di:
DDDDDDDPPDDDDAQDKDKDKDWDWDPDVVIDIDIDMDIDGHHDPFAEEEEEAQDPVDADLQSVLLCCCCVQFVRHHYDYDHLQRDALCVLPRHLEYEYALNHDLVSNQLRPLQDLHFYEYANQQNCCSNLQAVGGKDKDWFAQWKFFPDCPDLLLLNDDGGIDGWFPPTGIWIFDAGDPQKDAGIFGPDVVVDGTGQKIKAAFQTWGHADPVPSHTDTRSHMYIHHTDHRPTNSGTDPSNVSSVSSVVCVRSVPPDGPQRDKDWDPWDDDDQKIKIFIGGDFFKWKAQDPPPDPVRIDTDPPTDPHRMDMDGHDDDTDMDIDGHD

Secondary structure (DSSP, 8-state):
--------SSPPPTT-EEEEEEEEE-SSSSPPEEEEEEEEEPPPSSPEEEEEES-TTS--HHHHHHHHHHHHTS-PEEEEEETTT--GGGGTT-SEEEE-TTS-HHHHGGGGTT-SS-EEE--GGGTTTTTSSSS--EEEEEE-EEEES-TTSGGGTTPPSEEEE-BSS-EEEEE----TTSEEEEEE-BTTTBS-EEEEEE-TT-B-PPPTTT----B-SS-EEEE---TTTGGGB-HHHHHHHHHHHHHHH----PPPPPPEEPPPEEETTEEEEEEESS-EEEEES---S-GGG-EE-SSPPSSSEEEEE--SS---EEEEE-